Protein AF-A0A7S3GUZ3-F1 (afdb_monomer)

Solvent-accessible surface area (backbone atoms only — not comparable to full-atom values): 15962 Å² total; per-residue (Å²): 113,68,65,61,57,49,51,53,48,50,51,71,64,50,37,32,54,42,38,32,34,42,31,27,76,39,68,33,49,82,48,38,19,24,41,35,33,32,78,87,33,57,42,70,68,50,48,50,56,42,51,74,66,70,75,70,67,77,56,77,80,53,39,26,68,70,68,74,39,72,61,44,69,52,60,39,52,58,71,42,71,51,77,42,56,63,59,36,47,65,47,78,40,73,61,76,46,100,58,87,75,60,65,50,77,49,74,52,71,56,78,58,47,78,81,89,74,84,91,77,80,73,62,79,83,58,59,85,71,73,54,80,94,55,61,80,68,56,76,92,70,58,69,80,57,94,79,66,60,85,76,73,77,79,76,67,77,74,77,79,76,80,65,94,64,83,82,84,88,82,91,88,82,89,87,87,88,75,91,74,65,89,88,53,80,49,78,85,73,61,77,95,74,49,77,29,73,45,58,20,71,85,76,66,42,69,42,76,39,48,58,79,48,39,58,64,39,55,71,36,101,79,44,30,67,82,84,77,61,62,59,47,73,84,55,84,69,98,64,55,67,71,69,49,70,74,74,113

Structure (mmCIF, N/CA/C/O backbone):
data_AF-A0A7S3GUZ3-F1
#
_entry.id   AF-A0A7S3GUZ3-F1
#
loop_
_atom_site.group_PDB
_atom_site.id
_atom_site.type_symbol
_atom_site.label_atom_id
_atom_site.label_alt_id
_atom_site.label_comp_id
_atom_site.label_asym_id
_atom_site.label_entity_id
_atom_site.label_seq_id
_atom_site.pdbx_PDB_ins_code
_atom_site.Cartn_x
_atom_site.Cartn_y
_atom_site.Cartn_z
_atom_site.occupancy
_atom_site.B_iso_or_equiv
_atom_site.auth_seq_id
_atom_site.auth_comp_id
_atom_site.auth_asym_id
_atom_site.auth_atom_id
_atom_site.pdbx_PDB_model_num
ATOM 1 N N . PRO A 1 1 ? 9.459 1.080 -27.578 1.00 57.22 1 PRO A N 1
ATOM 2 C CA . PRO A 1 1 ? 8.243 0.505 -26.943 1.00 57.22 1 PRO A CA 1
ATOM 3 C C . PRO A 1 1 ? 8.487 -0.866 -26.304 1.00 57.22 1 PRO A C 1
ATOM 5 O O . PRO A 1 1 ? 8.285 -1.000 -25.104 1.00 57.22 1 PRO A O 1
ATOM 8 N N . GLU A 1 2 ? 8.953 -1.852 -27.079 1.00 57.31 2 GLU A N 1
ATOM 9 C CA . GLU A 1 2 ? 9.186 -3.229 -26.603 1.00 57.31 2 GLU A CA 1
ATOM 10 C C . GLU A 1 2 ? 10.191 -3.302 -25.444 1.00 57.31 2 GLU A C 1
ATOM 12 O O . GLU A 1 2 ? 9.950 -3.998 -24.462 1.00 57.31 2 GLU A O 1
ATOM 17 N N . ASP A 1 3 ? 11.256 -2.501 -25.519 1.00 73.62 3 ASP A N 1
ATOM 18 C CA . ASP A 1 3 ? 12.301 -2.380 -24.496 1.00 73.62 3 ASP A CA 1
ATOM 19 C C . ASP A 1 3 ? 11.743 -2.063 -23.092 1.00 73.62 3 ASP A C 1
ATOM 21 O O . ASP A 1 3 ? 11.976 -2.802 -22.139 1.00 73.62 3 ASP A O 1
ATOM 25 N N . ILE A 1 4 ? 10.859 -1.062 -22.981 1.00 71.31 4 ILE A N 1
ATOM 26 C CA . ILE A 1 4 ? 10.157 -0.722 -21.728 1.00 71.31 4 ILE A CA 1
ATOM 27 C C . ILE A 1 4 ? 9.342 -1.917 -21.201 1.00 71.31 4 ILE A C 1
ATOM 29 O O . ILE A 1 4 ? 9.307 -2.160 -19.997 1.00 71.31 4 ILE A O 1
ATOM 33 N N . GLY A 1 5 ? 8.719 -2.702 -22.087 1.00 68.12 5 GLY A N 1
ATOM 34 C CA . GLY A 1 5 ? 7.993 -3.919 -21.708 1.00 68.12 5 GLY A CA 1
ATOM 35 C C . GLY A 1 5 ? 8.904 -5.028 -21.166 1.00 68.12 5 GLY A C 1
ATOM 36 O O . GLY A 1 5 ? 8.502 -5.760 -20.260 1.00 68.12 5 GLY A O 1
ATOM 37 N N . ASN A 1 6 ? 10.134 -5.127 -21.674 1.00 73.12 6 ASN A N 1
ATOM 38 C CA . ASN A 1 6 ? 11.148 -6.060 -21.183 1.00 73.12 6 ASN A CA 1
ATOM 39 C C . ASN A 1 6 ? 11.741 -5.598 -19.844 1.00 73.12 6 ASN A C 1
ATOM 41 O O . ASN A 1 6 ? 11.833 -6.407 -18.923 1.00 73.12 6 ASN A O 1
ATOM 45 N N . ILE A 1 7 ? 12.046 -4.305 -19.695 1.00 75.06 7 ILE A N 1
ATOM 46 C CA . ILE A 1 7 ? 12.518 -3.702 -18.438 1.00 75.06 7 ILE A CA 1
ATOM 47 C C . ILE A 1 7 ? 11.473 -3.891 -17.330 1.00 75.06 7 ILE A C 1
ATOM 49 O O . ILE A 1 7 ? 11.795 -4.424 -16.269 1.00 75.06 7 ILE A O 1
ATOM 53 N N . ILE A 1 8 ? 10.202 -3.551 -17.587 1.00 70.94 8 ILE A N 1
ATOM 54 C CA . ILE A 1 8 ? 9.101 -3.760 -16.628 1.00 70.94 8 ILE A CA 1
ATOM 55 C C . ILE A 1 8 ? 8.951 -5.248 -16.274 1.00 70.94 8 ILE A C 1
ATOM 57 O O . ILE A 1 8 ? 8.683 -5.569 -15.118 1.00 70.94 8 ILE A O 1
ATOM 61 N N . ARG A 1 9 ? 9.151 -6.171 -17.227 1.00 70.31 9 ARG A N 1
ATOM 62 C CA . ARG A 1 9 ? 9.097 -7.616 -16.955 1.00 70.31 9 ARG A CA 1
ATOM 63 C C . ARG A 1 9 ? 10.248 -8.085 -16.068 1.00 70.31 9 ARG A C 1
ATOM 65 O O . ARG A 1 9 ? 9.979 -8.831 -15.131 1.00 70.31 9 ARG A O 1
ATOM 72 N N . ALA A 1 10 ? 11.483 -7.665 -16.344 1.00 74.38 10 ALA A N 1
ATOM 73 C CA . ALA A 1 10 ? 12.650 -8.014 -15.532 1.00 74.38 10 ALA A CA 1
ATOM 74 C C . ALA A 1 10 ? 12.472 -7.491 -14.100 1.00 74.38 10 ALA A C 1
ATOM 76 O O . ALA A 1 10 ? 12.400 -8.275 -13.158 1.00 74.38 10 ALA A O 1
ATOM 77 N N . VAL A 1 11 ? 12.209 -6.186 -13.952 1.00 72.94 11 VAL A N 1
ATOM 78 C CA . VAL A 1 11 ? 11.924 -5.557 -12.652 1.00 72.94 11 VAL A CA 1
ATOM 79 C C . VAL A 1 11 ? 10.791 -6.283 -11.917 1.00 72.94 11 VAL A C 1
ATOM 81 O O . VAL A 1 11 ? 10.963 -6.640 -10.757 1.00 72.94 11 VAL A O 1
ATOM 84 N N . ALA A 1 12 ? 9.661 -6.585 -12.563 1.00 70.62 12 ALA A N 1
ATOM 85 C CA . ALA A 1 12 ? 8.539 -7.278 -11.916 1.00 70.62 12 ALA A CA 1
ATOM 86 C C . ALA A 1 12 ? 8.773 -8.777 -11.612 1.00 70.62 12 ALA A C 1
ATOM 88 O O . ALA A 1 12 ? 7.921 -9.389 -10.958 1.00 70.62 12 ALA A O 1
ATOM 89 N N . THR A 1 13 ? 9.886 -9.355 -12.079 1.00 74.62 13 THR A N 1
ATOM 90 C CA . THR A 1 13 ? 10.316 -10.739 -11.803 1.00 74.62 13 THR A CA 1
ATOM 91 C C . THR A 1 13 ? 11.379 -10.782 -10.703 1.00 74.62 13 THR A C 1
ATOM 93 O O . THR A 1 13 ? 11.284 -11.622 -9.812 1.00 74.62 13 THR A O 1
ATOM 96 N N . ASP A 1 14 ? 12.338 -9.851 -10.730 1.00 78.38 14 ASP A N 1
ATOM 97 C CA . ASP A 1 14 ? 13.490 -9.818 -9.817 1.00 78.38 14 ASP A CA 1
ATOM 98 C C . ASP A 1 14 ? 13.266 -8.935 -8.570 1.00 78.38 14 ASP A C 1
ATOM 100 O O . ASP A 1 14 ? 13.985 -9.060 -7.574 1.00 78.38 14 ASP A O 1
ATOM 104 N N . THR A 1 15 ? 12.252 -8.058 -8.577 1.00 82.19 15 THR A N 1
ATOM 105 C CA . THR A 1 15 ? 11.798 -7.336 -7.371 1.00 82.19 15 THR A CA 1
ATOM 106 C C . THR A 1 15 ? 11.209 -8.314 -6.361 1.00 82.19 15 THR A C 1
ATOM 108 O O . THR A 1 15 ? 10.409 -9.185 -6.704 1.00 82.19 15 THR A O 1
ATOM 111 N N . ALA A 1 16 ? 11.568 -8.130 -5.093 1.00 84.88 16 ALA A N 1
ATOM 112 C CA . ALA A 1 16 ? 11.081 -8.935 -3.988 1.00 84.88 16 ALA A CA 1
ATOM 113 C C . ALA A 1 16 ? 9.549 -8.951 -3.938 1.00 84.88 16 ALA A C 1
ATOM 115 O O . ALA A 1 16 ? 8.899 -7.903 -3.923 1.00 84.88 16 ALA A O 1
ATOM 116 N N . LEU A 1 17 ? 8.968 -10.151 -3.861 1.00 89.75 17 LEU A N 1
ATOM 117 C CA . LEU A 1 17 ? 7.529 -10.306 -3.670 1.00 89.75 17 LEU A CA 1
ATOM 118 C C . LEU A 1 17 ? 7.128 -9.721 -2.314 1.00 89.75 17 LEU A C 1
ATOM 120 O O . LEU A 1 17 ? 7.680 -10.111 -1.283 1.00 89.75 17 LEU A O 1
ATOM 124 N N . ILE A 1 18 ? 6.154 -8.812 -2.314 1.00 92.25 18 ILE A N 1
ATOM 125 C CA . ILE A 1 18 ? 5.566 -8.255 -1.095 1.00 92.25 18 ILE A CA 1
ATOM 126 C C . ILE A 1 18 ? 4.115 -8.719 -1.003 1.00 92.25 18 ILE A C 1
ATOM 128 O O . ILE A 1 18 ? 3.366 -8.651 -1.978 1.00 92.25 18 ILE A O 1
ATOM 132 N N . PHE A 1 19 ? 3.731 -9.188 0.180 1.00 95.00 19 PHE A N 1
ATOM 133 C CA . PHE A 1 19 ? 2.346 -9.456 0.539 1.00 95.00 19 PHE A CA 1
ATOM 134 C C . PHE A 1 19 ? 1.917 -8.482 1.633 1.00 95.00 19 PHE A C 1
ATOM 136 O O . PHE A 1 19 ? 2.599 -8.345 2.651 1.00 95.00 19 PHE A O 1
ATOM 143 N N . THR A 1 20 ? 0.787 -7.816 1.425 1.00 95.31 20 THR A N 1
ATOM 144 C CA . THR A 1 20 ? 0.181 -6.874 2.365 1.00 95.31 20 THR A CA 1
ATOM 145 C C . THR A 1 20 ? -1.007 -7.522 3.061 1.00 95.31 20 THR A C 1
ATOM 147 O O . THR A 1 20 ? -1.929 -8.016 2.414 1.00 95.31 20 THR A O 1
ATOM 150 N N . SER A 1 21 ? -0.988 -7.473 4.388 1.00 96.06 21 SER A N 1
ATOM 151 C CA . SER A 1 21 ? -2.127 -7.714 5.266 1.00 96.06 21 SER A CA 1
ATOM 152 C C . SER A 1 21 ? -2.751 -6.373 5.647 1.00 96.06 21 SER A C 1
ATOM 154 O O . SER A 1 21 ? -2.085 -5.533 6.259 1.00 96.06 21 SER A O 1
ATOM 156 N N . LEU A 1 22 ? -4.033 -6.182 5.341 1.00 96.50 22 LEU A N 1
ATOM 157 C CA . LEU A 1 22 ? -4.858 -5.136 5.945 1.00 96.50 22 LEU A CA 1
ATOM 158 C C . LEU A 1 22 ? -5.719 -5.760 7.042 1.00 96.50 22 LEU A C 1
ATOM 160 O O . LEU A 1 22 ? -6.490 -6.675 6.760 1.00 96.50 22 LEU A O 1
ATOM 164 N N . VAL A 1 23 ? -5.595 -5.255 8.269 1.00 97.12 23 VAL A N 1
ATOM 165 C CA . VAL A 1 23 ? -6.427 -5.647 9.415 1.00 97.12 23 VAL A CA 1
ATOM 166 C C . VAL A 1 23 ? -7.389 -4.514 9.759 1.00 97.12 23 VAL A C 1
ATOM 168 O O . VAL A 1 23 ? -6.967 -3.376 9.989 1.00 97.12 23 VAL A O 1
ATOM 171 N N . ALA A 1 24 ? -8.682 -4.819 9.810 1.00 97.50 24 ALA A N 1
ATOM 172 C CA . ALA A 1 24 ? -9.724 -3.868 10.175 1.00 97.50 24 ALA A CA 1
ATOM 173 C C . ALA A 1 24 ? -9.729 -3.627 11.697 1.00 97.50 24 ALA A C 1
ATOM 175 O O . ALA A 1 24 ? -9.987 -4.538 12.482 1.00 97.50 24 ALA A O 1
ATOM 176 N N . LEU A 1 25 ? -9.441 -2.399 12.147 1.00 97.31 25 LEU A N 1
ATOM 177 C CA . LEU A 1 25 ? -9.400 -2.056 13.586 1.00 97.31 25 LEU A CA 1
ATOM 178 C C . LEU A 1 25 ? -10.787 -1.719 14.171 1.00 97.31 25 LEU A C 1
ATOM 180 O O . LEU A 1 25 ? -10.957 -1.534 15.379 1.00 97.31 25 LEU A O 1
ATOM 184 N N . GLN A 1 26 ? -11.772 -1.657 13.287 1.00 97.50 26 GLN A N 1
ATOM 185 C CA . GLN A 1 26 ? -13.166 -1.269 13.446 1.00 97.50 26 GLN A CA 1
ATOM 186 C C . GLN A 1 26 ? -13.932 -1.861 12.257 1.00 97.50 26 GLN A C 1
ATOM 188 O O . GLN A 1 26 ? -13.301 -2.239 11.269 1.00 97.50 26 GLN A O 1
ATOM 193 N N . ASP A 1 27 ? -15.257 -1.888 12.315 1.00 98.00 27 ASP A N 1
ATOM 194 C CA . ASP A 1 27 ? -16.062 -2.241 11.147 1.00 98.00 27 ASP A CA 1
ATOM 195 C C . ASP A 1 27 ? -15.908 -1.167 10.048 1.00 98.00 27 ASP A C 1
ATOM 197 O O . ASP A 1 27 ? -15.777 0.032 10.334 1.00 98.00 27 ASP A O 1
ATOM 201 N N . VAL A 1 28 ? -15.857 -1.611 8.791 1.00 97.88 28 VAL A N 1
ATOM 202 C CA . VAL A 1 28 ? -15.627 -0.789 7.595 1.00 97.88 28 VAL A CA 1
ATOM 203 C C . VAL A 1 28 ? -16.842 -0.912 6.680 1.00 97.88 28 VAL A C 1
ATOM 205 O O . VAL A 1 28 ? -16.925 -1.816 5.849 1.00 97.88 28 VAL A O 1
ATOM 208 N N . GLU A 1 29 ? -17.781 0.013 6.856 1.00 97.44 29 GLU A N 1
ATOM 209 C CA . GLU A 1 29 ? -19.024 0.095 6.081 1.00 97.44 29 GLU A CA 1
ATOM 210 C C . GLU A 1 29 ? -18.795 0.694 4.672 1.00 97.44 29 GLU A C 1
ATOM 212 O O . GLU A 1 29 ? -17.765 1.339 4.438 1.00 97.44 29 GLU A O 1
ATOM 217 N N . PRO A 1 30 ? -19.732 0.522 3.713 1.00 97.56 30 PRO A N 1
ATOM 218 C CA . PRO A 1 30 ? -19.580 1.013 2.337 1.00 97.56 30 PRO A CA 1
ATOM 219 C C . PRO A 1 30 ? -19.355 2.529 2.203 1.00 97.56 30 PRO A C 1
ATOM 221 O O . PRO A 1 30 ? -18.684 2.969 1.272 1.00 97.56 30 PRO A O 1
ATOM 224 N N . ASP A 1 31 ? -19.898 3.330 3.122 1.00 97.88 31 ASP A N 1
ATOM 225 C CA . ASP A 1 31 ? -19.773 4.793 3.154 1.00 97.88 31 ASP A CA 1
ATOM 226 C C . ASP A 1 31 ? -18.465 5.276 3.802 1.00 97.88 31 ASP A C 1
ATOM 228 O O . ASP A 1 31 ? -18.080 6.434 3.641 1.00 97.88 31 ASP A O 1
ATOM 232 N N . MET A 1 32 ? -17.737 4.396 4.496 1.00 98.00 32 MET A N 1
ATOM 233 C CA . MET A 1 32 ? -16.484 4.727 5.181 1.00 98.00 32 MET A CA 1
ATOM 234 C C . MET A 1 32 ? -15.271 4.815 4.244 1.00 98.00 32 MET A C 1
ATOM 236 O O . MET A 1 32 ? -14.142 4.997 4.704 1.00 98.00 32 MET A O 1
ATOM 240 N N . GLY A 1 33 ? -15.476 4.666 2.934 1.00 97.19 33 GLY A N 1
ATOM 241 C CA . GLY A 1 33 ? -14.410 4.556 1.943 1.00 97.19 33 GLY A CA 1
ATOM 242 C C . GLY A 1 33 ? -13.660 3.225 2.052 1.00 97.19 33 GLY A C 1
ATOM 243 O O . GLY A 1 33 ? -12.456 3.229 2.328 1.00 97.19 33 GLY A O 1
ATOM 244 N N . PRO A 1 34 ? -14.321 2.063 1.874 1.00 97.56 34 PRO A N 1
ATOM 245 C CA . PRO A 1 34 ? -13.650 0.763 1.843 1.00 97.56 34 PRO A CA 1
ATOM 246 C C . PRO A 1 34 ? -12.552 0.735 0.769 1.00 97.56 34 PRO A C 1
ATOM 248 O O . PRO A 1 34 ? -12.554 1.515 -0.182 1.00 97.56 34 PRO A O 1
ATOM 251 N N . THR A 1 35 ? -11.564 -0.147 0.914 1.00 97.19 35 THR A N 1
ATOM 252 C CA . THR A 1 35 ? -10.510 -0.275 -0.106 1.00 97.19 35 THR A CA 1
ATOM 253 C C . THR A 1 35 ? -11.098 -0.943 -1.351 1.00 97.19 35 THR A C 1
ATOM 255 O O . THR A 1 35 ? -11.580 -2.071 -1.268 1.00 97.19 35 THR A O 1
ATOM 258 N N . HIS A 1 36 ? -11.067 -0.265 -2.500 1.00 97.00 36 HIS A N 1
ATOM 259 C CA . HIS A 1 36 ? -11.400 -0.873 -3.787 1.00 97.00 36 HIS A CA 1
ATOM 260 C C . HIS A 1 36 ? -10.226 -1.741 -4.237 1.00 97.00 36 HIS A C 1
ATOM 262 O O . HIS A 1 36 ? -9.067 -1.344 -4.110 1.00 97.00 36 HIS A O 1
ATOM 268 N N . VAL A 1 37 ? -10.522 -2.926 -4.760 1.00 96.81 37 VAL A N 1
ATOM 269 C CA . VAL A 1 37 ? -9.540 -3.925 -5.188 1.00 96.81 37 VAL A CA 1
ATOM 270 C C . VAL A 1 37 ? -9.990 -4.579 -6.486 1.00 96.81 37 VAL A C 1
ATOM 272 O O . VAL A 1 37 ? -11.143 -4.987 -6.605 1.00 96.81 37 VAL A O 1
ATOM 275 N N . TRP A 1 38 ? -9.071 -4.730 -7.438 1.00 96.81 38 TRP A N 1
ATOM 276 C CA . TRP A 1 38 ? -9.304 -5.419 -8.707 1.00 96.81 38 TRP A CA 1
ATOM 277 C C . TRP A 1 38 ? -8.663 -6.818 -8.661 1.00 96.81 38 TRP A C 1
ATOM 279 O O . TRP A 1 38 ? -7.436 -6.925 -8.746 1.00 96.81 38 TRP A O 1
ATOM 289 N N . PRO A 1 39 ? -9.435 -7.913 -8.502 1.00 96.44 39 PRO A N 1
ATOM 290 C CA . PRO A 1 39 ? -8.875 -9.261 -8.391 1.00 96.44 39 PRO A CA 1
ATOM 291 C C . PRO A 1 39 ? -7.984 -9.657 -9.581 1.00 96.44 39 PRO A C 1
ATOM 293 O O . PRO A 1 39 ? -8.200 -9.218 -10.704 1.00 96.44 39 PRO A O 1
ATOM 296 N N . ALA A 1 40 ? -6.983 -10.509 -9.333 1.00 95.56 40 ALA A N 1
ATOM 297 C CA . ALA A 1 40 ? -6.020 -11.013 -10.329 1.00 95.56 40 ALA A CA 1
ATOM 298 C C . ALA A 1 40 ? -5.144 -9.963 -11.064 1.00 95.56 40 ALA A C 1
ATOM 300 O O . ALA A 1 40 ? -4.335 -10.333 -11.914 1.00 95.56 40 ALA A O 1
ATOM 301 N N . THR A 1 41 ? -5.201 -8.677 -10.699 1.00 94.81 41 THR A N 1
ATOM 302 C CA . THR A 1 41 ? -4.417 -7.607 -11.356 1.00 94.81 41 THR A CA 1
ATOM 303 C C . THR A 1 41 ? -2.947 -7.489 -10.922 1.00 94.81 41 THR A C 1
ATOM 305 O O . THR A 1 41 ? -2.243 -6.598 -11.384 1.00 94.81 41 THR A O 1
ATOM 308 N N . HIS A 1 42 ? -2.429 -8.408 -10.098 1.00 92.69 42 HIS A N 1
ATOM 309 C CA . HIS A 1 42 ? -1.017 -8.428 -9.668 1.00 92.69 42 HIS A CA 1
ATOM 310 C C . HIS A 1 42 ? -0.014 -8.788 -10.785 1.00 92.69 42 HIS A C 1
ATOM 312 O O . HIS A 1 42 ? 1.185 -8.912 -10.535 1.00 92.69 42 HIS A O 1
ATOM 318 N N . THR A 1 43 ? -0.488 -9.008 -12.014 1.00 90.12 43 THR A N 1
ATOM 319 C CA . THR A 1 43 ? 0.336 -9.450 -13.142 1.00 90.12 43 THR A CA 1
ATOM 320 C C . THR A 1 43 ? 0.959 -8.280 -13.906 1.00 90.12 43 THR A C 1
ATOM 322 O O . THR A 1 43 ? 0.380 -7.199 -14.027 1.00 90.12 43 THR A O 1
ATOM 325 N N . VAL A 1 44 ? 2.129 -8.531 -14.505 1.00 84.75 44 VAL A N 1
ATOM 326 C CA . VAL A 1 44 ? 2.912 -7.553 -15.289 1.00 84.75 44 VAL A CA 1
ATOM 327 C C . VAL A 1 44 ? 2.072 -6.839 -16.363 1.00 84.75 44 VAL A C 1
ATOM 329 O O . VAL A 1 44 ? 2.251 -5.646 -16.594 1.00 84.75 44 VAL A O 1
ATOM 332 N N . GLY A 1 45 ? 1.118 -7.541 -16.987 1.00 86.75 45 GLY A N 1
ATOM 333 C CA . GLY A 1 45 ? 0.237 -6.973 -18.014 1.00 86.75 45 GLY A CA 1
ATOM 334 C C . GLY A 1 45 ? -0.680 -5.860 -17.495 1.00 86.75 45 GLY A C 1
ATOM 335 O O . GLY A 1 45 ? -0.776 -4.811 -18.124 1.00 86.75 45 GLY A O 1
ATOM 336 N N . HIS A 1 46 ? -1.298 -6.036 -16.322 1.00 88.25 46 HIS A N 1
ATOM 337 C CA . HIS A 1 46 ? -2.153 -5.004 -15.723 1.00 88.25 46 HIS A CA 1
ATOM 338 C C . HIS A 1 46 ? -1.344 -3.780 -15.273 1.00 88.25 46 HIS A C 1
ATOM 340 O O . HIS A 1 46 ? -1.807 -2.648 -15.413 1.00 88.25 46 HIS A O 1
ATOM 346 N N . HIS A 1 47 ? -0.107 -3.992 -14.810 1.00 84.94 47 HIS A N 1
ATOM 347 C CA . HIS A 1 47 ? 0.835 -2.904 -14.533 1.00 84.94 47 HIS A CA 1
ATOM 348 C C . HIS A 1 47 ? 1.187 -2.124 -15.796 1.00 84.94 47 HIS A C 1
ATOM 350 O O . HIS A 1 47 ? 1.048 -0.903 -15.806 1.00 84.94 47 HIS A O 1
ATOM 356 N N . ALA A 1 48 ? 1.550 -2.802 -16.887 1.00 82.75 48 ALA A N 1
ATOM 357 C CA . ALA A 1 48 ? 1.821 -2.147 -18.166 1.00 82.75 48 ALA A CA 1
ATOM 358 C C . ALA A 1 48 ? 0.626 -1.302 -18.660 1.00 82.75 48 ALA A C 1
ATOM 360 O O . ALA A 1 48 ? 0.831 -0.189 -19.147 1.00 82.75 48 ALA A O 1
ATOM 361 N N . THR A 1 49 ? -0.614 -1.767 -18.460 1.00 81.31 49 THR A N 1
ATOM 362 C CA . THR A 1 49 ? -1.836 -1.001 -18.772 1.00 81.31 49 THR A CA 1
ATOM 363 C C . THR A 1 49 ? -1.972 0.287 -17.952 1.00 81.31 49 THR A C 1
ATOM 365 O O . THR A 1 49 ? -2.415 1.300 -18.494 1.00 81.31 49 THR A O 1
ATOM 368 N N . LEU A 1 50 ? -1.596 0.279 -16.668 1.00 79.69 50 LEU A N 1
ATOM 369 C CA . LEU A 1 50 ? -1.646 1.469 -15.811 1.00 79.69 50 LEU A CA 1
ATOM 370 C C . LEU A 1 50 ? -0.534 2.475 -16.161 1.00 79.69 50 LEU A C 1
ATOM 372 O O . LEU A 1 5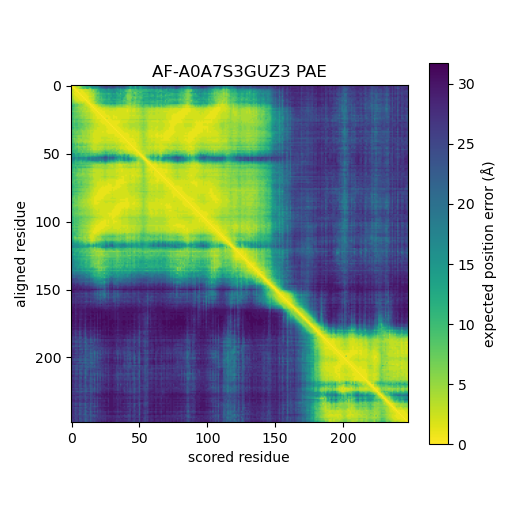0 ? -0.794 3.671 -16.294 1.00 79.69 50 LEU A O 1
ATOM 376 N N . TRP A 1 51 ? 0.701 2.002 -16.347 1.00 71.94 51 TRP A N 1
ATOM 377 C CA . TRP A 1 51 ? 1.843 2.865 -16.671 1.00 71.94 51 TRP A CA 1
ATOM 378 C C . TRP A 1 51 ? 1.744 3.461 -18.083 1.00 71.94 51 TRP A C 1
ATOM 380 O O . TRP A 1 51 ? 2.012 4.650 -18.267 1.00 71.94 51 TRP A O 1
ATOM 390 N N . GLY A 1 52 ? 1.274 2.681 -19.063 1.00 68.38 52 GLY A N 1
ATOM 391 C CA . GLY A 1 52 ? 1.117 3.105 -20.458 1.00 68.38 52 GLY A CA 1
ATOM 392 C C . GLY A 1 52 ? 0.045 4.174 -20.708 1.00 68.38 52 GLY A C 1
ATOM 393 O O . GLY A 1 52 ? -0.006 4.719 -21.807 1.00 68.38 52 GLY A O 1
ATOM 394 N N . LYS A 1 53 ? -0.796 4.502 -19.715 1.00 63.72 53 LYS A N 1
ATOM 395 C CA . LYS A 1 53 ? -1.860 5.520 -19.816 1.00 63.72 53 LYS A CA 1
ATOM 396 C C . LYS A 1 53 ? -1.500 6.893 -19.227 1.00 63.72 53 LYS A C 1
ATOM 398 O O . LYS A 1 53 ? -2.373 7.748 -19.125 1.00 63.72 53 LYS A O 1
ATOM 403 N N . GLY A 1 54 ? -0.227 7.133 -18.899 1.00 52.47 54 GLY A N 1
ATOM 404 C CA . GLY A 1 54 ? 0.273 8.471 -18.549 1.00 52.47 54 GLY A CA 1
ATOM 405 C C . GLY A 1 54 ? 0.460 8.720 -17.051 1.00 52.47 54 GLY A C 1
ATOM 406 O O . GLY A 1 54 ? -0.118 9.649 -16.496 1.00 52.47 54 GLY A O 1
ATOM 407 N N . GLY A 1 55 ? 1.313 7.924 -16.397 1.00 56.94 55 GLY A N 1
ATOM 408 C CA . GLY A 1 55 ? 1.842 8.275 -15.070 1.00 56.94 55 GLY A CA 1
ATOM 409 C C . GLY A 1 55 ? 1.052 7.752 -13.866 1.00 56.94 55 GLY A C 1
ATOM 410 O O . GLY A 1 55 ? 0.987 8.423 -12.838 1.00 56.94 55 GLY A O 1
ATOM 411 N N . GLY A 1 56 ? 0.468 6.554 -13.967 1.00 64.69 56 GLY A N 1
ATOM 412 C CA . GLY A 1 56 ? 0.042 5.791 -12.787 1.00 64.69 56 GLY A CA 1
ATOM 413 C C . GLY A 1 56 ? -1.269 6.230 -12.127 1.00 64.69 56 GLY A C 1
ATOM 414 O O . GLY A 1 56 ? -1.538 5.823 -10.999 1.00 64.69 56 GLY A O 1
ATOM 415 N N . LYS A 1 57 ? -2.089 7.051 -12.796 1.00 72.19 57 LYS A N 1
ATOM 416 C CA . LYS A 1 57 ? -3.386 7.524 -12.284 1.00 72.19 57 LYS A CA 1
ATOM 417 C C . LYS A 1 57 ? -4.516 7.153 -13.238 1.00 72.19 57 LYS A C 1
ATOM 419 O O . LYS A 1 57 ? -4.408 7.358 -14.442 1.00 72.19 57 LYS A O 1
ATOM 424 N N . ILE A 1 58 ? -5.604 6.632 -12.680 1.00 85.19 58 ILE A N 1
ATOM 425 C CA . ILE A 1 58 ? -6.828 6.257 -13.391 1.00 85.19 58 ILE A CA 1
ATOM 426 C C . ILE A 1 58 ? -8.027 6.428 -12.443 1.00 85.19 58 ILE A C 1
ATOM 428 O O . ILE A 1 58 ? -7.860 6.346 -11.226 1.00 85.19 58 ILE A O 1
ATOM 432 N N . SER A 1 59 ? -9.212 6.709 -12.986 1.00 88.00 59 SER A N 1
ATOM 433 C CA . SER A 1 59 ? -10.476 6.721 -12.235 1.00 88.00 59 SER A CA 1
ATOM 434 C C . SER A 1 59 ? -10.893 5.291 -11.853 1.00 88.00 59 SER A C 1
ATOM 436 O O . SER A 1 59 ? -10.426 4.326 -12.462 1.00 88.00 59 SER A O 1
ATOM 438 N N . VAL A 1 60 ? -11.790 5.124 -10.877 1.00 87.12 60 VAL A N 1
ATOM 439 C CA . VAL A 1 60 ? -12.321 3.790 -10.519 1.00 87.12 60 VAL A CA 1
ATOM 440 C C . VAL A 1 60 ? -13.169 3.244 -11.680 1.00 87.12 60 VAL A C 1
ATOM 442 O O . VAL A 1 60 ? -13.086 2.072 -12.046 1.00 87.12 60 VAL A O 1
ATOM 445 N N . GLU A 1 61 ? -13.913 4.137 -12.326 1.00 85.12 61 GLU A N 1
ATOM 446 C CA . GLU A 1 61 ? -14.853 3.892 -13.415 1.00 85.12 61 GLU A CA 1
ATOM 447 C C . GLU A 1 61 ? -14.164 3.485 -14.727 1.00 85.12 61 GLU A C 1
ATOM 449 O O . GLU A 1 61 ? -14.735 2.736 -15.523 1.00 85.12 61 GLU A O 1
ATOM 454 N N . ASP A 1 62 ? -12.943 3.967 -14.980 1.00 90.19 62 ASP A N 1
ATOM 455 C CA . ASP A 1 62 ? -12.142 3.572 -16.144 1.00 90.19 62 ASP A CA 1
ATOM 456 C C . ASP A 1 62 ? -11.132 2.470 -15.818 1.00 90.19 62 ASP A C 1
ATOM 458 O O . ASP A 1 62 ? -10.691 1.779 -16.741 1.00 90.19 62 ASP A O 1
ATOM 462 N N . ALA A 1 63 ? -10.801 2.245 -14.543 1.00 91.00 63 ALA A N 1
ATOM 463 C CA . ALA A 1 63 ? -10.015 1.097 -14.099 1.00 91.00 63 ALA A CA 1
ATOM 464 C C . ALA A 1 63 ? -10.740 -0.224 -14.389 1.00 91.00 63 ALA A C 1
ATOM 466 O O . ALA A 1 63 ? -10.146 -1.093 -15.028 1.00 91.00 63 ALA A O 1
ATOM 467 N N . ASP A 1 64 ? -12.030 -0.343 -14.050 1.00 93.56 64 ASP A N 1
ATOM 468 C CA . ASP A 1 64 ? -12.839 -1.540 -14.350 1.00 93.56 64 ASP A CA 1
ATOM 469 C C . ASP A 1 64 ? -12.786 -1.910 -15.846 1.00 93.56 64 ASP A C 1
ATOM 471 O O . ASP A 1 64 ? -12.530 -3.058 -16.219 1.00 93.56 64 ASP A O 1
ATOM 475 N N . LYS A 1 65 ? -12.944 -0.907 -16.721 1.00 92.12 65 LYS A N 1
ATOM 476 C CA . LYS A 1 65 ? -12.871 -1.061 -18.186 1.00 92.12 65 LYS A CA 1
ATOM 477 C C . LYS A 1 65 ? -11.455 -1.377 -18.673 1.00 92.12 65 LYS A C 1
ATOM 479 O O . LYS A 1 65 ? -11.288 -2.132 -19.625 1.00 92.12 65 LYS A O 1
ATOM 484 N N . SER A 1 66 ? -10.438 -0.770 -18.060 1.00 90.44 66 SER A N 1
ATOM 485 C CA . SER A 1 66 ? -9.037 -0.885 -18.492 1.00 90.44 66 SER A CA 1
ATOM 486 C C . SER A 1 66 ? -8.390 -2.195 -18.068 1.00 90.44 66 SER A C 1
ATOM 488 O O . SER A 1 66 ? -7.545 -2.712 -18.794 1.00 90.44 66 SER A O 1
ATOM 490 N N . PHE A 1 67 ? -8.776 -2.732 -16.913 1.00 91.00 67 PHE A N 1
ATOM 491 C CA . PHE A 1 67 ? -8.320 -4.030 -16.427 1.00 91.00 67 PHE A CA 1
ATOM 492 C C . PHE A 1 67 ? -9.225 -5.182 -16.894 1.00 91.00 67 PHE A C 1
ATOM 494 O O . PHE A 1 67 ? -8.825 -6.335 -16.800 1.00 91.00 67 PHE A O 1
ATOM 501 N N . GLY A 1 68 ? -10.426 -4.897 -17.417 1.00 92.62 68 GLY A N 1
ATOM 502 C CA . GLY A 1 68 ? -11.383 -5.923 -17.855 1.00 92.62 68 GLY A CA 1
ATOM 503 C C . GLY A 1 68 ? -11.984 -6.730 -16.697 1.00 92.62 68 GLY A C 1
ATOM 504 O O . GLY A 1 68 ? -12.506 -7.824 -16.903 1.00 92.62 68 GLY A O 1
ATOM 505 N N . VAL A 1 69 ? -11.887 -6.201 -15.477 1.00 93.44 69 VAL A N 1
ATOM 506 C CA . VAL A 1 69 ? -12.277 -6.837 -14.218 1.00 93.44 69 VAL A CA 1
ATOM 507 C C . VAL A 1 69 ? -13.007 -5.788 -13.393 1.00 93.44 69 VAL A C 1
ATOM 509 O O . VAL A 1 69 ? -12.451 -4.724 -13.150 1.00 93.44 69 VAL A O 1
ATOM 512 N N . ALA A 1 70 ? -14.223 -6.084 -12.934 1.00 95.44 70 ALA A N 1
ATOM 513 C CA . ALA A 1 70 ? -14.919 -5.209 -11.996 1.00 95.44 70 ALA A CA 1
ATOM 514 C C . ALA A 1 70 ? -14.252 -5.262 -10.613 1.00 95.44 70 ALA A C 1
ATOM 516 O O . ALA A 1 70 ? -13.962 -6.348 -10.092 1.00 95.44 70 ALA A O 1
ATOM 517 N N . HIS A 1 71 ? -14.027 -4.097 -10.011 1.00 96.62 71 HIS A N 1
ATOM 518 C CA . HIS A 1 71 ? -13.515 -3.999 -8.654 1.00 96.62 71 HIS A CA 1
ATOM 519 C C . HIS A 1 71 ? -14.481 -4.575 -7.610 1.00 96.62 71 HIS A C 1
ATOM 521 O O . HIS A 1 71 ? -15.670 -4.801 -7.844 1.00 96.62 71 HIS A O 1
ATOM 527 N N . ARG A 1 72 ? -13.954 -4.796 -6.408 1.00 96.50 72 ARG A N 1
ATOM 528 C CA . ARG A 1 72 ? -14.715 -5.131 -5.202 1.00 96.50 72 ARG A CA 1
ATOM 529 C C . ARG A 1 72 ? -14.359 -4.152 -4.096 1.00 96.50 72 ARG A C 1
ATOM 531 O O . ARG A 1 72 ? -13.236 -3.656 -4.060 1.00 96.50 72 ARG A O 1
ATOM 538 N N . GLN A 1 73 ? -15.298 -3.893 -3.197 1.00 96.44 73 GLN A N 1
ATOM 539 C CA . GLN A 1 73 ? -15.056 -3.114 -1.985 1.00 96.44 73 GLN A CA 1
ATOM 540 C C . GLN A 1 73 ? -14.652 -4.057 -0.845 1.00 96.44 73 GLN A C 1
ATOM 542 O O . GLN A 1 73 ? -15.325 -5.057 -0.602 1.00 96.44 73 GLN A O 1
ATOM 547 N N . MET A 1 74 ? -13.569 -3.741 -0.134 1.00 95.69 74 MET A N 1
ATOM 548 C CA . MET A 1 74 ? -13.214 -4.381 1.135 1.00 95.69 74 MET A CA 1
ATOM 549 C C . MET A 1 74 ? -14.035 -3.767 2.278 1.00 95.69 74 MET A C 1
ATOM 551 O O . MET A 1 74 ? -13.514 -2.984 3.073 1.00 95.69 74 MET A O 1
ATOM 555 N N . THR A 1 75 ? -15.324 -4.098 2.335 1.00 97.12 75 THR A N 1
ATOM 556 C CA . THR A 1 75 ? -16.130 -3.955 3.556 1.00 97.12 75 THR A CA 1
ATOM 557 C C . THR A 1 75 ? -15.773 -5.098 4.501 1.00 97.12 75 THR A C 1
ATOM 559 O O . THR A 1 75 ? -15.801 -6.255 4.077 1.00 97.12 75 THR A O 1
ATOM 562 N N . LEU A 1 76 ? -15.394 -4.786 5.738 1.00 97.62 76 LEU A N 1
ATOM 563 C CA . LEU A 1 76 ? -14.761 -5.725 6.673 1.00 97.62 76 LEU A CA 1
ATOM 564 C C . LEU A 1 76 ? -15.305 -5.529 8.088 1.00 97.62 76 LEU A C 1
ATOM 566 O O . LEU A 1 76 ? -15.519 -4.391 8.506 1.00 97.62 76 LEU A O 1
ATOM 570 N N . SER A 1 77 ? -15.470 -6.614 8.837 1.00 98.38 77 SER A N 1
ATOM 571 C CA . SER A 1 77 ? -15.763 -6.566 10.269 1.00 98.38 77 SER A CA 1
ATOM 572 C C . SER A 1 77 ? -14.490 -6.325 11.081 1.00 98.38 77 SER A C 1
ATOM 574 O O . SER A 1 77 ? -13.378 -6.663 10.668 1.00 98.38 77 SER A O 1
ATOM 576 N N . LYS A 1 78 ? -14.634 -5.753 12.278 1.00 98.00 78 LYS A N 1
ATOM 577 C CA . LYS A 1 78 ? -13.513 -5.519 13.193 1.00 98.00 78 LYS A CA 1
ATOM 578 C C . LYS A 1 78 ? -12.763 -6.821 13.507 1.00 98.00 78 LYS A C 1
ATOM 580 O O . LYS A 1 78 ? -13.314 -7.738 14.109 1.00 98.00 78 LYS A O 1
ATOM 585 N N . GLY A 1 79 ? -11.470 -6.843 13.195 1.00 96.81 79 GLY A N 1
ATOM 586 C CA . GLY A 1 79 ? -10.581 -7.991 13.372 1.00 96.81 79 GLY A CA 1
ATOM 587 C C . GLY A 1 79 ? -10.342 -8.810 12.101 1.00 96.81 79 GLY A C 1
ATOM 588 O O . GLY A 1 79 ? -9.403 -9.607 12.091 1.00 96.81 79 GLY A O 1
ATOM 589 N N . ASP A 1 80 ? -11.108 -8.590 11.027 1.00 98.06 80 ASP A N 1
ATOM 590 C CA . ASP A 1 80 ? -10.863 -9.239 9.737 1.00 98.06 80 ASP A CA 1
ATOM 591 C C . ASP A 1 80 ? -9.486 -8.859 9.177 1.00 98.06 80 ASP A C 1
ATOM 593 O O . ASP A 1 80 ? -9.052 -7.705 9.260 1.00 98.06 80 ASP A O 1
ATOM 597 N N . LEU A 1 81 ? -8.824 -9.839 8.556 1.00 97.00 81 LEU A N 1
ATOM 598 C CA . LEU A 1 81 ? -7.541 -9.689 7.876 1.00 97.00 81 LEU A CA 1
ATOM 599 C C . LEU A 1 81 ? -7.693 -10.065 6.400 1.00 97.00 81 LEU A C 1
ATOM 601 O O . LEU A 1 81 ? -8.042 -11.199 6.075 1.00 97.00 81 LEU A O 1
ATOM 605 N N . VAL A 1 82 ? -7.351 -9.139 5.503 1.00 96.81 82 VAL A N 1
ATOM 606 C CA . VAL A 1 82 ? -7.227 -9.404 4.062 1.00 96.81 82 VAL A CA 1
ATOM 607 C C . VAL A 1 82 ? -5.754 -9.429 3.674 1.00 96.81 82 VAL A C 1
ATOM 609 O O . VAL A 1 82 ? -5.064 -8.419 3.797 1.00 96.81 82 VAL A O 1
ATOM 612 N N . LEU A 1 83 ? -5.287 -10.579 3.182 1.00 96.62 83 LEU A N 1
ATOM 613 C CA . LEU A 1 83 ? -3.936 -10.784 2.655 1.00 96.62 83 LEU A CA 1
ATOM 614 C C . LEU A 1 83 ? -3.956 -10.728 1.121 1.00 96.62 83 LEU A C 1
ATOM 616 O O . LEU A 1 83 ? -4.736 -11.443 0.490 1.00 96.62 83 LEU A O 1
ATOM 620 N N . TYR A 1 84 ? -3.085 -9.923 0.514 1.00 96.19 84 TYR A N 1
ATOM 621 C CA . TYR A 1 84 ? -2.953 -9.819 -0.942 1.00 96.19 84 TYR A CA 1
ATOM 622 C C . TYR A 1 84 ? -1.507 -9.548 -1.385 1.00 96.19 84 TYR A C 1
ATOM 624 O O . TYR A 1 84 ? -0.711 -8.989 -0.636 1.00 96.19 84 TYR A O 1
ATOM 632 N N . ASP A 1 85 ? -1.156 -9.948 -2.611 1.00 94.88 85 ASP A N 1
ATOM 633 C CA . ASP A 1 85 ? 0.087 -9.522 -3.277 1.00 94.88 85 ASP A CA 1
ATOM 634 C C . ASP A 1 85 ? 0.034 -8.000 -3.467 1.00 94.88 85 ASP A C 1
ATOM 636 O O . ASP A 1 85 ? -0.922 -7.495 -4.055 1.00 94.88 85 ASP A O 1
ATOM 640 N N . SER A 1 86 ? 1.029 -7.255 -2.981 1.00 92.81 86 SER A N 1
ATOM 641 C CA . SER A 1 86 ? 1.005 -5.783 -2.976 1.00 92.81 86 SER A CA 1
ATOM 642 C C . SER A 1 86 ? 0.938 -5.158 -4.377 1.00 92.81 86 SER A C 1
ATOM 644 O O . SER A 1 86 ? 0.664 -3.965 -4.496 1.00 92.81 86 SER A O 1
ATOM 646 N N . ARG A 1 87 ? 1.161 -5.944 -5.441 1.00 91.06 87 ARG A N 1
ATOM 647 C CA . ARG A 1 87 ? 0.995 -5.543 -6.846 1.00 91.06 87 ARG A CA 1
ATOM 648 C C . ARG A 1 87 ? -0.457 -5.618 -7.325 1.00 91.06 87 ARG A C 1
ATOM 650 O O . ARG A 1 87 ? -0.731 -5.155 -8.428 1.00 91.06 87 ARG A O 1
ATOM 657 N N . VAL A 1 88 ? -1.394 -6.194 -6.567 1.00 94.75 88 VAL A N 1
ATOM 658 C CA . VAL A 1 88 ? -2.830 -6.098 -6.884 1.00 94.75 88 VAL A CA 1
ATOM 659 C C . VAL A 1 88 ? -3.216 -4.619 -6.954 1.00 94.75 88 VAL A C 1
ATOM 661 O O . VAL A 1 88 ? -2.937 -3.859 -6.027 1.00 94.75 88 VAL A O 1
ATOM 664 N N . MET A 1 89 ? -3.876 -4.205 -8.035 1.00 93.75 89 MET A N 1
ATOM 665 C CA . MET A 1 89 ? -4.396 -2.847 -8.163 1.00 93.75 89 MET A CA 1
ATOM 666 C C . MET A 1 89 ? -5.457 -2.616 -7.087 1.00 93.75 89 MET A C 1
ATOM 668 O O . MET A 1 89 ? -6.396 -3.407 -6.941 1.00 93.75 89 MET A O 1
ATOM 672 N N . HIS A 1 90 ? -5.281 -1.547 -6.315 1.00 95.00 90 HIS A N 1
ATOM 673 C CA . HIS A 1 90 ? -6.167 -1.165 -5.224 1.00 95.00 90 HIS A CA 1
ATOM 674 C C . HIS A 1 90 ? -6.078 0.340 -4.942 1.00 95.00 90 HIS A C 1
ATOM 676 O O . HIS A 1 90 ? -5.063 0.977 -5.227 1.00 95.00 90 HIS A O 1
ATOM 682 N N . CYS A 1 91 ? -7.130 0.912 -4.359 1.00 94.81 91 CYS A N 1
ATOM 683 C CA . CYS A 1 91 ? -7.142 2.289 -3.865 1.00 94.81 91 CYS A CA 1
ATOM 684 C C . CYS A 1 91 ? -8.083 2.433 -2.659 1.00 94.81 91 CYS A C 1
ATOM 686 O O . CYS A 1 91 ? -8.984 1.620 -2.459 1.00 94.81 91 CYS A O 1
ATOM 688 N N . GLY A 1 92 ? -7.897 3.472 -1.843 1.00 95.06 92 GLY A N 1
ATOM 689 C CA . GLY A 1 92 ? -8.901 3.839 -0.841 1.00 95.06 92 GLY A CA 1
ATOM 690 C C . GLY A 1 92 ? -10.132 4.443 -1.518 1.00 95.06 92 GLY A C 1
ATOM 691 O O . GLY A 1 92 ? -9.979 5.275 -2.410 1.00 95.06 92 GLY A O 1
ATOM 692 N N . GLY A 1 93 ? -11.331 4.024 -1.113 1.00 96.19 93 GLY A N 1
ATOM 693 C CA . GLY A 1 93 ? -12.571 4.684 -1.515 1.00 96.19 93 GLY A CA 1
ATOM 694 C C . GLY A 1 93 ? -12.742 6.044 -0.845 1.00 96.19 93 GLY A C 1
ATOM 695 O O . GLY A 1 93 ? -12.078 6.356 0.147 1.00 96.19 93 GLY A O 1
ATOM 696 N N . ALA A 1 94 ? -13.654 6.858 -1.375 1.00 95.69 94 ALA A N 1
ATOM 697 C CA . ALA A 1 94 ? -14.043 8.104 -0.728 1.00 95.69 94 ALA A CA 1
ATOM 698 C C . ALA A 1 94 ? -14.804 7.801 0.572 1.00 95.69 94 ALA A C 1
ATOM 700 O O . ALA A 1 94 ? -15.808 7.096 0.548 1.00 95.69 94 ALA A O 1
ATOM 701 N N . ASN A 1 95 ? -14.331 8.337 1.698 1.00 97.56 95 ASN A N 1
ATOM 702 C CA . ASN A 1 95 ? -15.080 8.303 2.949 1.00 97.56 95 ASN A CA 1
ATOM 703 C C . ASN A 1 95 ? -16.105 9.443 2.945 1.00 97.56 95 ASN A C 1
ATOM 705 O O . ASN A 1 95 ? -15.727 10.615 2.937 1.00 97.56 95 ASN A O 1
ATOM 709 N N . THR A 1 96 ? -17.384 9.083 2.926 1.00 97.94 96 THR A N 1
ATOM 710 C CA . THR A 1 96 ? -18.536 9.994 2.989 1.00 97.94 96 THR A CA 1
ATOM 711 C C . THR A 1 96 ? -19.286 9.899 4.319 1.00 97.94 96 THR A C 1
ATOM 713 O O . THR A 1 96 ? -20.279 10.597 4.506 1.00 97.94 96 THR A O 1
ATOM 716 N N . SER A 1 97 ? -18.829 9.038 5.232 1.00 97.00 97 SER A N 1
ATOM 717 C CA . SER A 1 97 ? -19.371 8.891 6.583 1.00 97.00 97 SER A CA 1
ATOM 718 C C . SER A 1 97 ? -18.853 9.979 7.534 1.00 97.00 97 SER A C 1
ATOM 720 O O . SER A 1 97 ? -17.807 10.588 7.306 1.00 97.00 97 SER A O 1
ATOM 722 N N . GLU A 1 98 ? -19.521 10.155 8.675 1.00 97.12 98 GLU A N 1
ATOM 723 C CA . GLU A 1 98 ? -19.026 10.993 9.783 1.00 97.12 98 GLU A CA 1
ATOM 724 C C . GLU A 1 98 ? -17.883 10.329 10.587 1.00 97.12 98 GLU A C 1
ATOM 726 O O . GLU A 1 98 ? -17.319 10.932 11.501 1.00 97.12 98 GLU A O 1
ATOM 731 N N . LYS A 1 99 ? -17.531 9.072 10.280 1.00 95.56 99 LYS A N 1
ATOM 732 C CA . LYS A 1 99 ? -16.566 8.260 11.035 1.00 95.56 99 LYS A CA 1
ATOM 733 C C . LYS A 1 99 ? -15.200 8.240 10.346 1.00 95.56 99 LYS A C 1
ATOM 735 O O . LYS A 1 99 ? -15.097 8.114 9.130 1.00 95.56 99 LYS A O 1
ATOM 740 N N . GLN A 1 100 ? -14.117 8.243 11.121 1.00 96.25 100 GLN A N 1
ATOM 741 C CA . GLN A 1 100 ? -12.784 7.932 10.585 1.00 96.25 100 GLN A CA 1
ATOM 742 C C . GLN A 1 100 ? -12.645 6.421 10.312 1.00 96.25 100 GLN A C 1
ATOM 744 O O . GLN A 1 100 ? -13.218 5.608 11.038 1.00 96.25 100 GLN A O 1
ATOM 749 N N . ARG A 1 101 ? -11.878 6.038 9.278 1.00 96.00 101 ARG A N 1
ATOM 750 C CA . ARG A 1 101 ? -11.620 4.637 8.884 1.00 96.00 101 ARG A CA 1
ATOM 751 C C . ARG A 1 101 ? -10.195 4.213 9.254 1.00 96.00 101 ARG A C 1
ATOM 753 O O . ARG A 1 101 ? -9.250 4.534 8.535 1.00 96.00 101 ARG A O 1
ATOM 760 N N . SER A 1 102 ? -10.057 3.442 10.330 1.00 95.56 102 SER A N 1
ATOM 761 C CA . SER A 1 102 ? -8.774 2.942 10.842 1.00 95.56 102 SER A CA 1
ATOM 762 C C . SER A 1 102 ? -8.490 1.507 10.389 1.00 95.56 102 SER A C 1
ATOM 764 O O . SER A 1 102 ? -9.263 0.590 10.668 1.00 95.56 102 SER A O 1
ATOM 766 N N . VAL A 1 103 ? -7.341 1.292 9.745 1.00 95.62 103 VAL A N 1
ATOM 767 C CA . VAL A 1 103 ? -6.829 -0.037 9.368 1.00 95.62 103 VAL A CA 1
ATOM 768 C C . VAL A 1 103 ? -5.352 -0.150 9.731 1.00 95.62 103 VAL A C 1
ATOM 770 O O . VAL A 1 103 ? -4.605 0.820 9.614 1.00 95.62 103 VAL A O 1
ATOM 773 N N . LEU A 1 104 ? -4.920 -1.337 10.150 1.00 94.94 104 LEU A N 1
ATOM 774 C CA . LEU A 1 104 ? -3.512 -1.658 10.364 1.00 94.94 104 LEU A CA 1
ATOM 775 C C . LEU A 1 104 ? -2.968 -2.355 9.114 1.00 94.94 104 LEU A C 1
ATOM 777 O O . LEU A 1 104 ? -3.426 -3.435 8.749 1.00 94.94 104 LEU A O 1
ATOM 781 N N . CYS A 1 105 ? -1.995 -1.724 8.460 1.00 94.56 105 CYS A N 1
ATOM 782 C CA . CYS A 1 105 ? -1.299 -2.269 7.298 1.00 94.56 105 CYS A CA 1
ATOM 783 C C . CYS A 1 105 ? 0.031 -2.898 7.732 1.00 94.56 105 CYS A C 1
ATOM 785 O O . CYS A 1 105 ? 0.864 -2.227 8.344 1.00 94.56 105 CYS A O 1
ATOM 787 N N . ILE A 1 106 ? 0.233 -4.178 7.416 1.00 92.25 106 ILE A N 1
ATOM 788 C CA . ILE A 1 106 ? 1.471 -4.924 7.672 1.00 92.25 106 ILE A CA 1
ATOM 789 C C . ILE A 1 106 ? 1.895 -5.572 6.356 1.00 92.25 106 ILE A C 1
ATOM 791 O O . ILE A 1 106 ? 1.134 -6.350 5.791 1.00 92.25 106 ILE A O 1
ATOM 795 N N . SER A 1 107 ? 3.110 -5.295 5.883 1.00 92.25 107 SER A N 1
ATOM 796 C CA . SER A 1 107 ? 3.637 -5.895 4.652 1.00 92.25 107 SER A CA 1
ATOM 797 C C . SER A 1 107 ? 4.849 -6.776 4.940 1.00 92.25 107 SER A C 1
ATOM 799 O O . SER A 1 107 ? 5.809 -6.336 5.574 1.00 92.25 107 SER A O 1
ATOM 801 N N . CYS A 1 108 ? 4.824 -8.009 4.440 1.00 90.94 108 CYS A N 1
ATOM 802 C CA . CYS A 1 108 ? 5.937 -8.953 4.493 1.00 90.94 108 CYS A CA 1
ATOM 803 C C . CYS A 1 108 ? 6.596 -9.049 3.113 1.00 90.94 108 CYS A C 1
ATOM 805 O O . CYS A 1 108 ? 5.908 -9.214 2.110 1.00 90.94 108 CYS A O 1
ATOM 807 N N . MET A 1 109 ? 7.926 -8.959 3.070 1.00 90.44 109 MET A N 1
ATOM 808 C CA . MET A 1 109 ? 8.727 -8.983 1.843 1.00 90.44 109 MET A CA 1
ATOM 809 C C . MET A 1 109 ? 9.579 -10.257 1.795 1.00 90.44 109 MET A C 1
ATOM 811 O O . MET A 1 109 ? 10.231 -10.600 2.782 1.00 90.44 109 MET A O 1
ATOM 815 N N . GLY A 1 110 ? 9.556 -10.953 0.660 1.00 87.44 110 GLY A N 1
ATOM 816 C CA . GLY A 1 110 ? 10.403 -12.111 0.372 1.00 87.44 110 GLY A CA 1
ATOM 817 C C . GLY A 1 110 ? 11.825 -11.731 -0.075 1.00 87.44 110 GLY A C 1
ATOM 818 O O . GLY A 1 110 ? 12.219 -10.567 0.016 1.00 87.44 110 GLY A O 1
ATOM 819 N N . PRO A 1 111 ? 12.615 -12.698 -0.573 1.00 82.75 111 PRO A N 1
ATOM 820 C CA . PRO A 1 111 ? 13.881 -12.407 -1.243 1.00 82.75 111 PRO A CA 1
ATOM 821 C C . PRO A 1 111 ? 13.650 -11.710 -2.596 1.00 82.75 111 PRO A C 1
ATOM 823 O O . PRO A 1 111 ? 12.622 -11.923 -3.239 1.00 82.75 111 PRO A O 1
ATOM 826 N N . GLY A 1 112 ? 14.628 -10.913 -3.031 1.00 83.00 112 GLY A N 1
ATOM 827 C CA . GLY A 1 112 ? 14.632 -10.176 -4.301 1.00 83.00 112 GLY A CA 1
ATOM 828 C C . GLY A 1 112 ? 15.157 -8.747 -4.129 1.00 83.00 112 GLY A C 1
ATOM 829 O O . GLY A 1 112 ? 15.591 -8.364 -3.040 1.00 83.00 112 GLY A O 1
ATOM 830 N N . ILE A 1 113 ? 15.105 -7.946 -5.192 1.00 81.94 113 ILE A N 1
ATOM 831 C CA . ILE A 1 113 ? 15.454 -6.519 -5.148 1.00 81.94 113 ILE A CA 1
ATOM 832 C C . ILE A 1 113 ? 14.394 -5.781 -4.318 1.00 81.94 113 ILE A C 1
ATOM 834 O O . ILE A 1 113 ? 13.198 -5.889 -4.587 1.00 81.94 113 ILE A O 1
ATOM 838 N N . ARG A 1 114 ? 14.809 -5.033 -3.291 1.00 81.56 114 ARG A N 1
ATOM 839 C CA . ARG A 1 114 ? 13.887 -4.226 -2.477 1.00 81.56 114 ARG A CA 1
ATOM 840 C C . ARG A 1 114 ? 13.401 -3.016 -3.290 1.00 81.56 114 ARG A C 1
ATOM 842 O O . ARG A 1 114 ? 14.252 -2.309 -3.819 1.00 81.56 114 ARG A O 1
ATOM 849 N N . PRO A 1 115 ? 12.090 -2.717 -3.344 1.00 76.50 115 PRO A N 1
ATOM 850 C CA . PRO A 1 115 ? 11.615 -1.495 -3.982 1.00 76.50 115 PRO A CA 1
ATOM 851 C C . PRO A 1 115 ? 11.983 -0.250 -3.162 1.00 76.50 115 PRO A C 1
ATOM 853 O O . 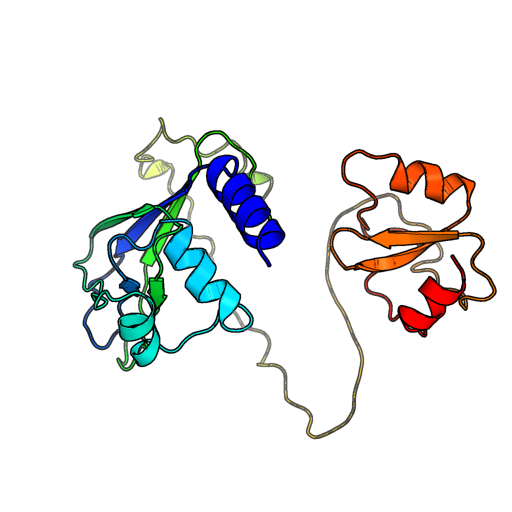PRO A 1 115 ? 11.832 -0.224 -1.931 1.00 76.50 115 PRO A O 1
ATOM 856 N N . ASP A 1 116 ? 12.427 0.789 -3.866 1.00 71.62 116 ASP A N 1
ATOM 857 C CA . ASP A 1 116 ? 12.722 2.103 -3.299 1.00 71.62 116 ASP A CA 1
ATOM 858 C C . ASP A 1 116 ? 11.473 2.769 -2.708 1.00 71.62 116 ASP A C 1
ATOM 860 O O . ASP A 1 116 ? 10.357 2.636 -3.216 1.00 71.62 116 ASP A O 1
ATOM 864 N N . GLY A 1 117 ? 11.659 3.519 -1.621 1.00 67.38 117 GLY A N 1
ATOM 865 C CA . GLY A 1 117 ? 10.580 4.259 -0.974 1.00 67.38 117 GLY A CA 1
ATOM 866 C C . GLY A 1 117 ? 10.931 4.761 0.424 1.00 67.38 117 GLY A C 1
ATOM 867 O O . GLY A 1 117 ? 11.857 4.279 1.075 1.00 67.38 117 GLY A O 1
ATOM 868 N N . SER A 1 118 ? 10.155 5.729 0.911 1.00 56.59 118 SER A N 1
ATOM 869 C CA . SER A 1 118 ? 10.307 6.331 2.245 1.00 56.59 118 SER A CA 1
ATOM 870 C C . SER A 1 118 ? 9.736 5.476 3.390 1.00 56.59 118 SER A C 1
ATOM 872 O O . SER A 1 118 ? 9.986 5.771 4.557 1.00 56.59 118 SER A O 1
ATOM 874 N N . THR A 1 119 ? 9.013 4.398 3.074 1.00 63.16 119 THR A N 1
ATOM 875 C CA . THR A 1 119 ? 8.204 3.541 3.970 1.00 63.16 119 THR A CA 1
ATOM 876 C C . THR A 1 119 ? 9.001 2.713 4.996 1.00 63.16 119 THR A C 1
ATOM 878 O O . THR A 1 119 ? 8.466 1.799 5.616 1.00 63.16 119 THR A O 1
ATOM 881 N N . TRP A 1 120 ? 10.296 2.983 5.163 1.00 69.50 120 TRP A N 1
ATOM 882 C CA . TRP A 1 120 ? 11.251 2.097 5.838 1.00 69.50 120 TRP A CA 1
ATOM 883 C C . TRP A 1 120 ? 11.934 2.727 7.064 1.00 69.50 120 TRP A C 1
ATOM 885 O O . TRP A 1 120 ? 12.952 2.222 7.542 1.00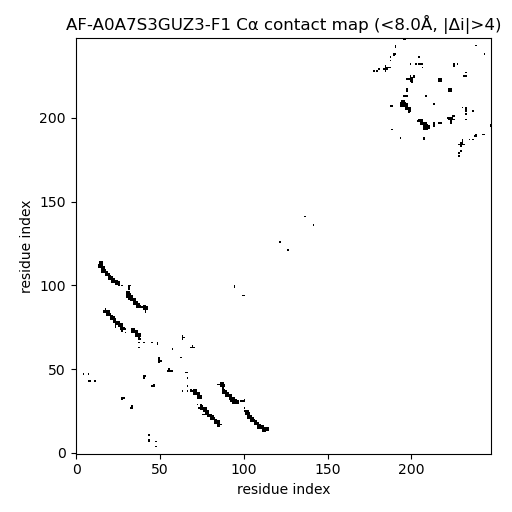 69.50 120 TRP A O 1
ATOM 895 N N . THR A 1 121 ? 11.395 3.830 7.585 1.00 71.38 121 THR A N 1
ATOM 896 C CA . THR A 1 121 ? 11.932 4.522 8.762 1.00 71.38 121 THR A CA 1
ATOM 897 C C . THR A 1 121 ? 11.467 3.875 10.072 1.00 71.38 121 THR A C 1
ATOM 899 O O . THR A 1 121 ? 10.289 3.618 10.297 1.00 71.38 121 THR A O 1
ATOM 902 N N . MET A 1 122 ? 12.418 3.622 10.973 1.00 77.25 122 MET A N 1
ATOM 903 C CA . MET A 1 122 ? 12.167 3.149 12.337 1.00 77.25 122 MET A CA 1
ATOM 904 C C . MET A 1 122 ? 13.145 3.836 13.291 1.00 77.25 122 MET A C 1
ATOM 906 O O . MET A 1 122 ? 14.359 3.852 13.031 1.00 77.25 122 MET A O 1
ATOM 910 N N . LEU A 1 123 ? 12.611 4.374 14.396 1.00 77.75 123 LEU A N 1
ATOM 911 C CA . LEU A 1 123 ? 13.390 4.979 15.479 1.00 77.75 123 LEU A CA 1
ATOM 912 C C . LEU A 1 123 ? 14.465 4.000 15.957 1.00 77.75 123 LEU A C 1
ATOM 914 O O . LEU A 1 123 ? 14.176 2.829 16.201 1.00 77.75 123 LEU A O 1
ATOM 918 N N . SER A 1 124 ? 15.704 4.472 16.108 1.00 77.31 124 SER A N 1
ATOM 919 C CA . SER A 1 124 ? 16.849 3.617 16.453 1.00 77.31 124 SER A CA 1
ATOM 920 C C . SER A 1 124 ? 16.664 2.848 17.765 1.00 77.31 124 SER A C 1
ATOM 922 O O . SER A 1 124 ? 17.188 1.747 17.890 1.00 77.31 124 SER A O 1
ATOM 924 N N . SER A 1 125 ? 15.876 3.386 18.700 1.00 80.94 125 SER A N 1
ATOM 925 C CA . SER A 1 125 ? 15.488 2.734 19.955 1.00 80.94 125 SER A CA 1
ATOM 926 C C . SER A 1 125 ? 14.613 1.490 19.767 1.00 80.94 125 SER A C 1
ATOM 928 O O . SER A 1 125 ? 14.758 0.548 20.535 1.00 80.94 125 SER A O 1
ATOM 930 N N . LEU A 1 126 ? 13.732 1.458 18.760 1.00 79.00 126 LEU A N 1
ATOM 931 C CA . LEU A 1 126 ? 12.789 0.353 18.518 1.00 79.00 126 LEU A CA 1
ATOM 932 C C . LEU A 1 126 ? 13.406 -0.804 17.715 1.00 79.00 126 LEU A C 1
ATOM 934 O O . LEU A 1 126 ? 12.853 -1.907 17.680 1.00 79.00 126 LEU A O 1
ATOM 938 N N . ARG A 1 127 ? 14.560 -0.574 17.074 1.00 79.06 127 ARG A N 1
ATOM 939 C CA . ARG A 1 127 ? 15.259 -1.588 16.274 1.00 79.06 127 ARG A CA 1
ATOM 940 C C . ARG A 1 127 ? 15.632 -2.783 17.147 1.00 79.06 127 ARG A C 1
ATOM 942 O O . ARG A 1 127 ? 16.149 -2.620 18.247 1.00 79.06 127 ARG A O 1
ATOM 949 N N . ASN A 1 128 ? 15.383 -3.987 16.638 1.00 81.00 128 ASN A N 1
ATOM 950 C CA . ASN A 1 128 ? 15.660 -5.273 17.293 1.00 81.00 128 ASN A CA 1
ATOM 951 C C . ASN A 1 128 ? 14.917 -5.532 18.626 1.00 81.00 128 ASN A C 1
ATOM 953 O O . ASN A 1 128 ? 15.109 -6.598 19.211 1.00 81.00 128 ASN A O 1
ATOM 957 N N . GLN A 1 129 ? 14.056 -4.624 19.109 1.00 80.12 129 GLN A N 1
ATOM 958 C CA . GLN A 1 129 ? 13.232 -4.883 20.300 1.00 80.12 129 GLN A CA 1
ATOM 959 C C . GLN A 1 129 ? 12.089 -5.861 19.992 1.00 80.12 129 GLN A C 1
ATOM 961 O O . GLN A 1 129 ? 11.846 -6.811 20.741 1.00 80.12 129 GLN A O 1
ATOM 966 N N . LEU A 1 130 ? 11.412 -5.640 18.863 1.00 78.94 130 LEU A N 1
ATOM 967 C CA . LEU A 1 130 ? 10.308 -6.467 18.386 1.00 78.94 130 LEU A CA 1
ATOM 968 C C . LEU A 1 130 ? 10.833 -7.649 17.562 1.00 78.94 130 LEU A C 1
ATOM 970 O O . LEU A 1 130 ? 11.677 -7.480 16.685 1.00 78.94 130 LEU A O 1
ATOM 974 N N . SER A 1 131 ? 10.299 -8.843 17.823 1.00 80.12 131 SER A N 1
ATOM 975 C CA . SER A 1 131 ? 10.585 -10.061 17.059 1.00 80.12 131 SER A CA 1
ATOM 976 C C . SER A 1 131 ? 9.300 -10.858 16.872 1.00 80.12 131 SER A C 1
ATOM 978 O O . SER A 1 131 ? 8.557 -11.054 17.833 1.00 80.12 131 SER A O 1
ATOM 980 N N . LEU A 1 132 ? 9.041 -11.336 15.652 1.00 76.62 132 LEU A N 1
ATOM 981 C CA . LEU A 1 132 ? 7.782 -12.007 15.300 1.00 76.62 132 LEU A CA 1
ATOM 982 C C . LEU A 1 132 ? 7.542 -13.287 16.118 1.00 76.62 132 LEU A C 1
ATOM 984 O O . LEU A 1 132 ? 6.408 -13.586 16.471 1.00 76.62 132 LEU A O 1
ATOM 988 N N . ASN A 1 133 ? 8.607 -14.000 16.502 1.00 83.38 133 ASN A N 1
ATOM 989 C CA . ASN A 1 133 ? 8.521 -15.188 17.362 1.00 83.38 133 ASN A CA 1
ATOM 990 C C . ASN A 1 133 ? 8.229 -14.889 18.849 1.00 83.38 133 ASN A C 1
ATOM 992 O O . ASN A 1 133 ? 8.176 -15.820 19.648 1.00 83.38 133 ASN A O 1
ATOM 996 N N . LYS A 1 134 ? 8.064 -13.614 19.226 1.00 82.19 134 LYS A N 1
ATOM 997 C CA . LYS A 1 134 ? 7.603 -13.172 20.552 1.00 82.19 134 LYS A CA 1
ATOM 998 C C . LYS A 1 134 ? 6.159 -12.650 20.523 1.00 82.19 134 LYS A C 1
ATOM 1000 O O . LYS A 1 134 ? 5.739 -12.012 21.482 1.00 82.19 134 LYS A O 1
ATOM 1005 N N . LEU A 1 135 ? 5.427 -12.848 19.423 1.00 81.75 135 LEU A N 1
ATOM 1006 C CA . LEU A 1 135 ? 4.028 -12.438 19.304 1.00 81.75 135 LEU A CA 1
ATOM 1007 C C . LEU A 1 135 ? 3.072 -13.567 19.751 1.00 81.75 135 LEU A C 1
ATOM 1009 O O . LEU A 1 135 ? 3.338 -14.727 19.436 1.00 81.75 135 LEU A O 1
ATOM 1013 N N . PRO A 1 136 ? 1.948 -13.246 20.423 1.00 82.38 136 PRO A N 1
ATOM 1014 C CA . PRO A 1 136 ? 1.584 -11.920 20.928 1.00 82.38 136 PRO A CA 1
ATOM 1015 C C . PRO A 1 136 ? 2.518 -11.472 22.063 1.00 82.38 136 PRO A C 1
ATOM 1017 O O . PRO A 1 136 ? 2.929 -12.280 22.894 1.00 82.38 136 PRO A O 1
ATOM 1020 N N . LEU A 1 137 ? 2.842 -10.174 22.102 1.00 78.19 137 LEU A N 1
ATOM 1021 C CA . LEU A 1 137 ? 3.543 -9.603 23.254 1.00 78.19 137 LEU A CA 1
ATOM 1022 C C . LEU A 1 137 ? 2.645 -9.747 24.497 1.00 78.19 137 LEU A C 1
ATOM 1024 O O . LEU A 1 137 ? 1.436 -9.533 24.379 1.00 78.19 137 LEU A O 1
ATOM 1028 N N . PRO A 1 138 ? 3.191 -10.067 25.683 1.00 80.19 138 PRO A N 1
ATOM 1029 C CA . PRO A 1 138 ? 2.399 -10.059 26.907 1.00 80.19 138 PRO A CA 1
ATOM 1030 C C . PRO A 1 138 ? 1.968 -8.625 27.236 1.00 80.19 138 PRO A C 1
ATOM 1032 O O . PRO A 1 138 ? 2.686 -7.673 26.927 1.00 80.19 138 PRO A O 1
ATOM 1035 N N . GLU A 1 139 ? 0.835 -8.457 27.920 1.00 77.00 139 GLU A N 1
ATOM 1036 C CA . GLU A 1 139 ? 0.296 -7.132 28.278 1.00 77.00 139 GLU A CA 1
ATOM 1037 C C . GLU A 1 139 ? 1.283 -6.292 29.108 1.00 77.00 139 GLU A C 1
ATOM 1039 O O . GLU A 1 139 ? 1.341 -5.077 28.965 1.00 77.00 139 GLU A O 1
ATOM 1044 N N . SER A 1 140 ? 2.152 -6.934 29.897 1.00 76.69 140 SER A N 1
ATOM 1045 C CA . SER A 1 140 ? 3.249 -6.281 30.631 1.00 76.69 140 SER A CA 1
ATOM 1046 C C . SER A 1 140 ? 4.363 -5.699 29.746 1.00 76.69 140 SER A C 1
ATOM 1048 O O . SER A 1 140 ? 5.216 -4.968 30.242 1.00 76.69 140 SER A O 1
ATOM 1050 N N . SER A 1 141 ? 4.380 -6.023 28.450 1.00 69.56 141 SER A N 1
ATOM 1051 C CA . SER A 1 141 ? 5.232 -5.403 27.424 1.00 69.56 141 SER A CA 1
ATOM 1052 C C . SER A 1 141 ? 4.498 -4.338 26.601 1.00 69.56 141 SER A C 1
ATOM 1054 O O . SER A 1 141 ? 5.092 -3.768 25.686 1.00 69.56 141 SER A O 1
ATOM 1056 N N . ALA A 1 142 ? 3.232 -4.036 26.912 1.00 67.56 142 ALA A N 1
ATOM 1057 C CA . ALA A 1 142 ? 2.603 -2.822 26.420 1.00 67.56 142 ALA A CA 1
ATOM 1058 C C . ALA A 1 142 ? 3.275 -1.623 27.101 1.00 67.56 142 ALA A C 1
ATOM 1060 O O . ALA A 1 142 ? 3.085 -1.371 28.292 1.00 67.56 142 ALA A O 1
ATOM 1061 N N . CYS A 1 143 ? 4.075 -0.874 26.341 1.00 61.19 143 CYS A N 1
ATOM 1062 C CA . CYS A 1 143 ? 4.507 0.447 26.776 1.00 61.19 143 CYS A CA 1
ATOM 1063 C C . CYS A 1 143 ? 3.272 1.293 27.111 1.00 61.19 143 CYS A C 1
ATOM 1065 O O . CYS A 1 143 ? 2.263 1.225 26.402 1.00 61.19 143 CYS A O 1
ATOM 1067 N N . ALA A 1 144 ? 3.380 2.140 28.138 1.00 57.75 144 ALA A N 1
ATOM 1068 C CA . ALA A 1 144 ? 2.437 3.238 28.315 1.00 57.75 144 ALA A CA 1
ATOM 1069 C C . ALA A 1 144 ? 2.304 3.987 26.968 1.00 57.75 144 ALA A C 1
ATOM 1071 O O . ALA A 1 144 ? 3.340 4.250 26.339 1.00 57.75 144 ALA A O 1
ATOM 1072 N N . PRO A 1 145 ? 1.081 4.263 26.470 1.00 56.03 145 PRO A N 1
ATOM 1073 C CA . PRO A 1 145 ? 0.904 4.920 25.181 1.00 56.03 145 PRO A CA 1
ATOM 1074 C C . PRO A 1 145 ? 1.746 6.194 25.091 1.00 56.03 145 PRO A C 1
ATOM 1076 O O . PRO A 1 145 ? 1.831 6.946 26.057 1.00 56.03 145 PRO A O 1
ATOM 1079 N N . ALA A 1 146 ? 2.321 6.492 23.922 1.00 53.31 146 ALA A N 1
ATOM 1080 C CA . ALA A 1 146 ? 3.106 7.721 23.743 1.00 53.31 146 ALA A CA 1
ATOM 1081 C C . ALA A 1 146 ? 2.304 8.996 24.100 1.00 53.31 146 ALA A C 1
ATOM 1083 O O . ALA A 1 146 ? 2.882 9.994 24.517 1.00 53.31 146 ALA A O 1
ATOM 1084 N N . ASN A 1 147 ? 0.970 8.912 24.016 1.00 50.78 147 ASN A N 1
ATOM 1085 C CA . ASN A 1 147 ? 0.018 9.964 24.362 1.00 50.78 147 ASN A CA 1
ATOM 1086 C C . ASN A 1 147 ? -0.661 9.749 25.739 1.00 50.78 147 ASN A C 1
ATOM 1088 O O . ASN A 1 147 ? -1.716 10.324 25.981 1.00 50.78 147 ASN A O 1
ATOM 1092 N N . SER A 1 148 ? -0.121 8.906 26.634 1.00 45.84 148 SER A N 1
ATOM 1093 C CA . SER A 1 148 ? -0.622 8.761 28.017 1.00 45.84 148 SER A CA 1
ATOM 1094 C C . SER A 1 148 ? 0.115 9.640 29.032 1.00 45.84 148 SER A C 1
ATOM 1096 O O . SER A 1 148 ? -0.083 9.482 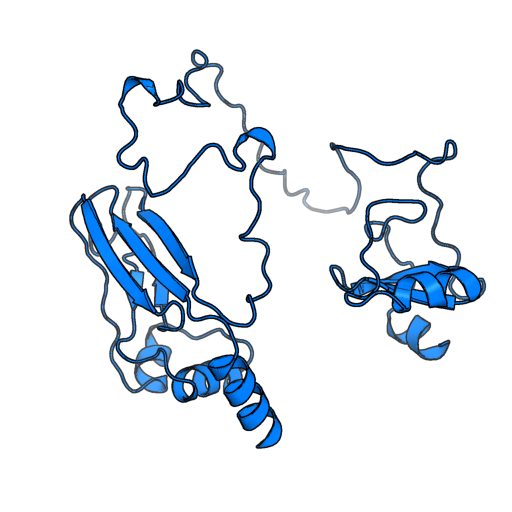30.237 1.00 45.84 148 SER A O 1
ATOM 1098 N N . ALA A 1 149 ? 0.951 10.573 28.566 1.00 48.34 149 ALA A N 1
ATOM 1099 C CA . ALA A 1 149 ? 1.208 11.792 29.322 1.00 48.34 149 ALA A CA 1
ATOM 1100 C C . ALA A 1 149 ? -0.132 12.529 29.506 1.00 48.34 149 ALA A C 1
ATOM 1102 O O . ALA A 1 149 ? -0.958 12.572 28.595 1.00 48.34 149 ALA A O 1
ATOM 1103 N N . SER A 1 150 ? -0.391 13.041 30.706 1.00 51.59 150 SER A N 1
ATOM 1104 C CA . SER A 1 150 ? -1.726 13.470 31.124 1.00 51.59 150 SER A CA 1
ATOM 1105 C C . SER A 1 150 ? -2.190 14.760 30.441 1.00 51.59 150 SER A C 1
ATOM 1107 O O . SER A 1 150 ? -1.973 15.837 30.984 1.00 51.59 150 SER A O 1
ATOM 1109 N N . CYS A 1 151 ? -2.879 14.628 29.304 1.00 42.56 151 CYS A N 1
ATOM 1110 C CA . CYS A 1 151 ? -3.743 15.648 28.691 1.00 42.56 151 CYS A CA 1
ATOM 1111 C C . CYS A 1 151 ? -3.183 17.084 28.666 1.00 42.56 151 CYS A C 1
ATOM 1113 O O . CYS A 1 151 ? -3.936 18.038 28.852 1.00 42.56 151 CYS A O 1
ATOM 1115 N N . GLU A 1 152 ? -1.893 17.250 28.365 1.00 47.34 152 GLU A N 1
ATOM 1116 C CA . GLU A 1 152 ? -1.504 18.438 27.610 1.00 47.34 152 GLU A CA 1
ATOM 1117 C C . GLU A 1 152 ? -2.089 18.246 26.210 1.00 47.34 152 GLU A C 1
ATOM 1119 O O . GLU A 1 152 ? -1.756 17.290 25.502 1.00 47.34 152 GLU A O 1
ATOM 1124 N N . GLU A 1 153 ? -3.057 19.094 25.865 1.00 49.88 153 GLU A N 1
ATOM 1125 C CA . GLU A 1 153 ? -3.626 19.142 24.526 1.00 49.88 153 GLU A CA 1
ATOM 1126 C C . GLU A 1 153 ? -2.474 19.359 23.546 1.00 49.88 153 GLU A C 1
ATOM 1128 O O . GLU A 1 153 ? -1.712 20.318 23.674 1.00 49.88 153 GLU A O 1
ATOM 1133 N N . VAL A 1 154 ? -2.297 18.429 22.603 1.00 48.44 154 VAL A N 1
ATOM 1134 C CA . VAL A 1 154 ? -1.253 18.562 21.588 1.00 48.44 154 VAL A CA 1
ATOM 1135 C C . VAL A 1 154 ? -1.691 19.686 20.660 1.00 48.44 154 VAL A C 1
ATOM 1137 O O . VAL A 1 154 ? -2.390 19.437 19.677 1.00 48.44 154 VAL A O 1
ATOM 1140 N N . GLU A 1 155 ? -1.285 20.915 20.991 1.00 43.09 155 GLU A N 1
ATOM 1141 C CA . GLU A 1 155 ? -1.380 22.080 20.118 1.00 43.09 155 GLU A CA 1
ATOM 1142 C C . GLU A 1 155 ? -0.605 21.770 18.836 1.00 43.09 155 GLU A C 1
ATOM 1144 O O . GLU A 1 155 ? 0.599 22.006 18.704 1.00 43.09 155 GLU A O 1
ATOM 1149 N N . LEU A 1 156 ? -1.321 21.195 17.869 1.00 42.47 156 LEU A N 1
ATOM 1150 C CA . LEU A 1 156 ? -0.86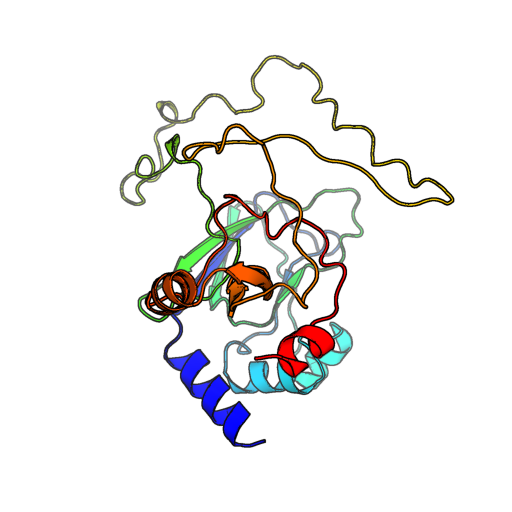1 21.120 16.499 1.00 42.47 156 LEU A CA 1
ATOM 1151 C C . LEU A 1 156 ? -0.555 22.561 16.074 1.00 42.47 156 LEU A C 1
ATOM 1153 O O . LEU A 1 156 ? -1.419 23.426 16.253 1.00 42.47 156 LEU A O 1
ATOM 1157 N N . PRO A 1 157 ? 0.643 22.845 15.527 1.00 52.88 157 PRO A N 1
ATOM 1158 C CA . PRO A 1 157 ? 0.979 24.196 15.109 1.00 52.88 157 PRO A CA 1
ATOM 1159 C C . PRO A 1 157 ? -0.120 24.693 14.162 1.00 52.88 157 PRO A C 1
ATOM 1161 O O . PRO A 1 157 ? -0.526 23.931 13.274 1.00 52.88 157 PRO A O 1
ATOM 1164 N N . PRO A 1 158 ? -0.640 25.921 14.362 1.00 62.50 158 PRO A N 1
ATOM 1165 C CA . PRO A 1 158 ? -1.844 26.379 13.683 1.00 62.50 158 PRO A CA 1
ATOM 1166 C C . PRO A 1 158 ? -1.685 26.197 12.170 1.00 62.50 158 PRO A C 1
ATOM 1168 O O . PRO A 1 158 ? -0.616 26.521 11.638 1.00 62.50 158 PRO A O 1
ATOM 1171 N N . PRO A 1 159 ? -2.709 25.654 11.476 1.00 49.59 159 PRO A N 1
ATOM 1172 C CA . PRO A 1 159 ? -2.583 25.232 10.087 1.00 49.59 159 PRO A CA 1
ATOM 1173 C C . PRO A 1 159 ? -2.020 26.390 9.259 1.00 49.59 159 PRO A C 1
ATOM 1175 O O . PRO A 1 159 ? -2.531 27.509 9.381 1.00 49.59 159 PRO A O 1
ATOM 1178 N N . PRO A 1 160 ? -0.949 26.157 8.472 1.00 48.38 160 PRO A N 1
ATOM 1179 C CA . PRO A 1 160 ? -0.085 27.219 7.979 1.00 48.38 160 PRO A CA 1
ATOM 1180 C C . PRO A 1 160 ? -0.912 28.259 7.235 1.00 48.38 160 PRO A C 1
ATOM 1182 O O . PRO A 1 160 ? -1.502 27.966 6.191 1.00 48.38 160 PRO A O 1
ATOM 1185 N N . GLN A 1 161 ? -0.986 29.463 7.812 1.00 49.28 161 GLN A N 1
ATOM 1186 C CA . GLN A 1 161 ? -1.824 30.531 7.289 1.00 49.28 161 GLN A CA 1
ATOM 1187 C C . GLN A 1 161 ? -1.410 30.807 5.846 1.00 49.28 161 GLN A C 1
ATOM 1189 O O . GLN A 1 161 ? -0.307 31.291 5.585 1.00 49.28 161 GLN A O 1
ATOM 1194 N N . ARG A 1 162 ? -2.303 30.493 4.900 1.00 44.25 162 ARG A N 1
ATOM 1195 C CA . ARG A 1 162 ? -2.123 30.825 3.487 1.00 44.25 162 ARG A CA 1
ATOM 1196 C C . ARG A 1 162 ? -2.160 32.344 3.341 1.00 44.25 162 ARG A C 1
ATOM 1198 O O . ARG A 1 162 ? -3.221 32.918 3.103 1.00 44.25 162 ARG A O 1
ATOM 1205 N N . LYS A 1 163 ? -0.996 32.984 3.492 1.00 38.69 163 LYS A N 1
ATOM 1206 C CA . LYS A 1 163 ? -0.787 34.388 3.139 1.00 38.69 163 LYS A CA 1
ATOM 1207 C C . LYS A 1 163 ? -1.294 34.595 1.713 1.00 38.69 163 LYS A C 1
ATOM 1209 O O . LYS A 1 163 ? -0.840 33.929 0.782 1.00 38.69 163 LYS A O 1
ATOM 1214 N N . ALA A 1 164 ? -2.239 35.513 1.543 1.00 50.12 164 ALA A N 1
ATOM 1215 C CA . ALA A 1 164 ? -2.682 35.951 0.228 1.00 50.12 164 ALA A CA 1
ATOM 1216 C C . ALA A 1 164 ? -1.611 36.876 -0.384 1.00 50.12 164 ALA A C 1
ATOM 1218 O O . ALA A 1 164 ? -1.747 38.095 -0.365 1.00 50.12 164 ALA A O 1
ATOM 1219 N N . GLY A 1 165 ? -0.529 36.273 -0.886 1.00 45.59 165 GLY A N 1
ATOM 1220 C CA . GLY A 1 165 ? 0.621 36.951 -1.491 1.00 45.59 165 GLY A CA 1
ATOM 1221 C C . GLY A 1 165 ? 1.928 36.807 -0.698 1.00 45.59 165 GLY A C 1
ATOM 1222 O O . GLY A 1 165 ? 1.910 36.617 0.515 1.00 45.59 165 GLY A O 1
ATOM 1223 N N . ALA A 1 166 ? 3.046 36.936 -1.423 1.00 35.12 166 ALA A N 1
ATOM 1224 C CA . ALA A 1 166 ? 4.439 36.943 -0.948 1.00 35.12 166 ALA A CA 1
ATOM 1225 C C . ALA A 1 166 ? 4.942 35.675 -0.210 1.00 35.12 166 ALA A C 1
ATOM 1227 O O . ALA A 1 166 ? 4.815 35.535 1.006 1.00 35.12 166 ALA A O 1
ATOM 1228 N N . ALA A 1 167 ? 5.516 34.772 -1.012 1.00 41.47 167 ALA A N 1
ATOM 1229 C CA . ALA A 1 167 ? 6.925 34.344 -0.977 1.00 41.47 167 ALA A CA 1
ATOM 1230 C C . ALA A 1 167 ? 7.702 34.249 0.368 1.00 41.47 167 ALA A C 1
ATOM 1232 O O . ALA A 1 167 ? 7.729 35.186 1.163 1.00 41.47 167 ALA A O 1
ATOM 1233 N N . ASP A 1 168 ? 8.419 33.123 0.474 1.00 40.47 168 ASP A N 1
ATOM 1234 C CA . ASP A 1 168 ? 9.735 32.872 1.095 1.00 40.47 168 ASP A CA 1
ATOM 1235 C C . ASP A 1 168 ? 9.942 32.921 2.634 1.00 40.47 168 ASP A C 1
ATOM 1237 O O . ASP A 1 168 ? 9.244 33.606 3.380 1.00 40.47 168 ASP A O 1
ATOM 1241 N N . ASP A 1 169 ? 10.939 32.121 3.060 1.00 36.84 169 ASP A N 1
ATOM 1242 C CA . ASP A 1 169 ? 11.549 31.912 4.396 1.00 36.84 169 ASP A CA 1
ATOM 1243 C C . ASP A 1 169 ? 10.676 31.461 5.609 1.00 36.84 169 ASP A C 1
ATOM 1245 O O . ASP A 1 169 ? 9.527 31.860 5.774 1.00 36.84 169 ASP A O 1
ATOM 1249 N N . ALA A 1 170 ? 11.160 30.674 6.598 1.00 46.78 170 ALA A N 1
ATOM 1250 C CA . ALA A 1 170 ? 12.255 29.678 6.642 1.00 46.78 170 ALA A CA 1
ATOM 1251 C C . ALA A 1 170 ? 12.244 28.810 7.948 1.00 46.78 170 ALA A C 1
ATOM 1253 O O . ALA A 1 170 ? 12.247 29.340 9.052 1.00 46.78 170 ALA A O 1
ATOM 1254 N N . VAL A 1 171 ? 12.367 27.477 7.795 1.00 45.69 171 VAL A N 1
ATOM 1255 C CA . VAL A 1 171 ? 13.249 26.525 8.547 1.00 45.69 171 VAL A CA 1
ATOM 1256 C C . VAL A 1 171 ? 13.178 26.317 10.093 1.00 45.69 171 VAL A C 1
ATOM 1258 O O . VAL A 1 171 ? 13.440 27.210 10.892 1.00 45.69 171 VAL A O 1
ATOM 1261 N N . GLY A 1 172 ? 13.115 25.031 10.509 1.00 43.25 172 GLY A N 1
ATOM 1262 C CA . GLY A 1 172 ? 13.656 24.490 11.787 1.00 43.25 172 GLY A CA 1
ATOM 1263 C C . GLY A 1 172 ? 12.753 23.442 12.478 1.00 43.25 172 GLY A C 1
ATOM 1264 O O . GLY A 1 172 ? 11.542 23.575 12.406 1.00 43.25 172 GLY A O 1
ATOM 1265 N N . LYS A 1 173 ? 13.218 22.383 13.175 1.00 39.69 173 LYS A N 1
ATOM 1266 C CA . LYS A 1 173 ? 14.560 21.854 13.558 1.00 39.69 173 LYS A CA 1
ATOM 1267 C C . LYS A 1 173 ? 14.472 20.299 13.601 1.00 39.69 173 LYS A C 1
ATOM 1269 O O . LYS A 1 173 ? 13.440 19.795 14.014 1.00 39.69 173 LYS A O 1
ATOM 1274 N N . SER A 1 174 ? 15.389 19.527 12.995 1.00 43.41 174 SER A N 1
ATOM 1275 C CA . SER A 1 174 ? 16.665 18.960 13.527 1.00 43.41 174 SER A CA 1
ATOM 1276 C C . SER A 1 174 ? 16.495 17.762 14.496 1.00 43.41 174 SER A C 1
ATOM 1278 O O . SER A 1 174 ? 15.440 17.602 15.088 1.00 43.41 174 SER A O 1
ATOM 1280 N N . SER A 1 175 ? 17.449 16.841 14.696 1.00 39.72 175 SER A N 1
ATOM 1281 C CA . SER A 1 175 ? 18.867 16.704 14.269 1.00 39.72 175 SER A CA 1
ATOM 1282 C C . SER A 1 175 ? 19.146 15.209 13.914 1.00 39.72 175 SER A C 1
ATOM 1284 O O . SER A 1 175 ? 18.189 14.549 13.531 1.00 39.72 175 SER A O 1
ATOM 1286 N N . ALA A 1 176 ? 20.317 14.546 13.927 1.00 40.47 176 ALA A N 1
ATOM 1287 C CA . ALA A 1 176 ? 21.726 14.753 14.337 1.00 40.47 176 ALA A CA 1
ATOM 1288 C C . ALA A 1 176 ? 22.589 13.619 13.697 1.00 40.47 176 ALA A C 1
ATOM 1290 O O . ALA A 1 176 ? 22.029 12.590 13.331 1.00 40.47 176 ALA A O 1
ATOM 1291 N N . ALA A 1 177 ? 23.927 13.655 13.594 1.00 36.72 177 ALA A N 1
ATOM 1292 C CA . ALA A 1 177 ? 24.912 14.745 13.632 1.00 36.72 177 ALA A CA 1
ATOM 1293 C C . ALA A 1 177 ? 26.261 14.239 13.059 1.00 36.72 177 ALA A C 1
ATOM 1295 O O . ALA A 1 177 ? 26.727 13.166 13.434 1.00 36.72 177 ALA A O 1
ATOM 1296 N N . ALA A 1 178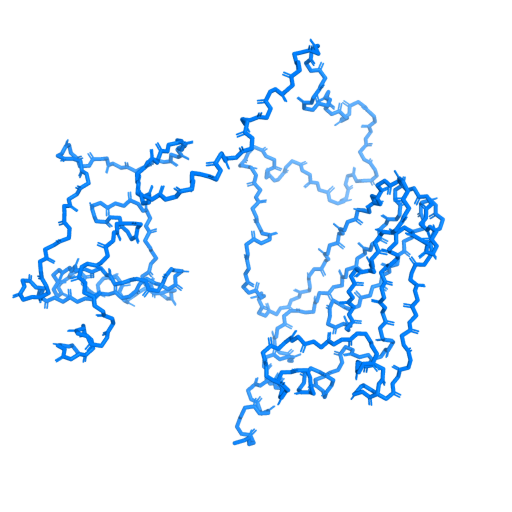 ? 26.910 15.034 12.207 1.00 39.38 178 ALA A N 1
ATOM 1297 C CA . ALA A 1 178 ? 28.296 14.852 11.763 1.00 39.38 178 ALA A CA 1
ATOM 1298 C C . ALA A 1 178 ? 29.096 16.137 12.053 1.00 39.38 178 ALA A C 1
ATOM 1300 O O . ALA A 1 178 ? 28.497 17.168 12.376 1.00 39.38 178 ALA A O 1
ATOM 1301 N N . ALA A 1 179 ? 30.432 16.075 11.983 1.00 41.94 179 ALA A N 1
ATOM 1302 C CA . ALA A 1 179 ? 31.307 17.195 12.340 1.00 41.94 179 ALA A CA 1
ATOM 1303 C C . ALA A 1 179 ? 30.934 18.469 11.561 1.00 41.94 179 ALA A C 1
ATOM 1305 O O . ALA A 1 179 ? 30.970 18.491 10.331 1.00 41.94 179 ALA A O 1
ATOM 1306 N N . ARG A 1 180 ? 30.536 19.520 12.287 1.00 45.84 180 ARG A N 1
ATOM 1307 C CA . ARG A 1 180 ? 30.123 20.791 11.690 1.00 45.84 180 ARG A CA 1
ATOM 1308 C C . ARG A 1 180 ? 31.336 21.654 11.379 1.00 45.84 180 ARG A C 1
ATOM 1310 O O . ARG A 1 180 ? 32.115 21.972 12.271 1.00 45.84 180 ARG A O 1
ATOM 1317 N N . ASP A 1 181 ? 31.415 22.064 10.122 1.00 52.88 181 ASP A N 1
ATOM 1318 C CA . ASP A 1 181 ? 32.230 23.181 9.653 1.00 52.88 181 ASP A CA 1
ATOM 1319 C C . ASP A 1 181 ? 31.820 24.455 10.435 1.00 52.88 181 ASP A C 1
ATOM 1321 O O . ASP A 1 181 ? 30.617 24.749 10.492 1.00 52.88 181 ASP A O 1
ATOM 1325 N N . PRO A 1 182 ? 32.744 25.169 11.110 1.00 54.44 182 PRO A N 1
ATOM 1326 C CA . PRO A 1 182 ? 32.386 26.268 12.013 1.00 54.44 182 PRO A CA 1
ATOM 1327 C C . PRO A 1 182 ? 31.752 27.473 11.301 1.00 54.44 182 PRO A C 1
ATOM 1329 O O . PRO A 1 182 ? 30.956 28.176 11.920 1.00 54.44 182 PRO A O 1
ATOM 1332 N N . ASP A 1 183 ? 32.033 27.667 10.009 1.00 57.81 183 ASP A N 1
ATOM 1333 C CA . ASP A 1 183 ? 31.557 28.814 9.218 1.00 57.81 183 ASP A CA 1
ATOM 1334 C C . ASP A 1 183 ? 30.100 28.678 8.719 1.00 57.81 183 ASP A C 1
ATOM 1336 O O . ASP A 1 183 ? 29.585 29.548 8.016 1.00 57.81 183 ASP A O 1
ATOM 1340 N N . GLY A 1 184 ? 29.400 27.599 9.088 1.00 64.44 184 GLY A N 1
ATOM 1341 C CA . GLY A 1 184 ? 27.988 27.396 8.751 1.00 64.44 184 GLY A CA 1
ATOM 1342 C C . GLY A 1 184 ? 27.738 26.876 7.322 1.00 64.44 184 GLY A C 1
ATOM 1343 O O . GLY A 1 184 ? 28.621 26.270 6.712 1.00 64.44 184 GLY A O 1
ATOM 1344 N N . PRO A 1 185 ? 26.505 27.016 6.790 1.00 65.06 185 PRO A N 1
ATOM 1345 C CA . PRO A 1 185 ? 26.150 26.504 5.468 1.00 65.06 185 PRO A CA 1
ATOM 1346 C C . PRO A 1 185 ? 26.770 27.372 4.367 1.00 65.06 185 PRO A C 1
ATOM 1348 O O . PRO A 1 185 ? 26.359 28.513 4.150 1.00 65.06 185 PRO A O 1
ATOM 1351 N N . LYS A 1 186 ? 27.745 26.823 3.640 1.00 71.38 186 LYS A N 1
ATOM 1352 C CA . LYS A 1 186 ? 28.471 27.556 2.596 1.00 71.38 186 LYS A CA 1
ATOM 1353 C C . LYS A 1 186 ? 27.534 27.841 1.422 1.00 71.38 186 LYS A C 1
ATOM 1355 O O . LYS A 1 186 ? 26.828 26.946 0.950 1.00 71.38 186 LYS A O 1
ATOM 1360 N N . ARG A 1 187 ? 27.490 29.094 0.956 1.00 78.06 187 ARG A N 1
ATOM 1361 C CA . ARG A 1 187 ? 26.694 29.487 -0.222 1.00 78.06 187 ARG A CA 1
ATOM 1362 C C . ARG A 1 187 ?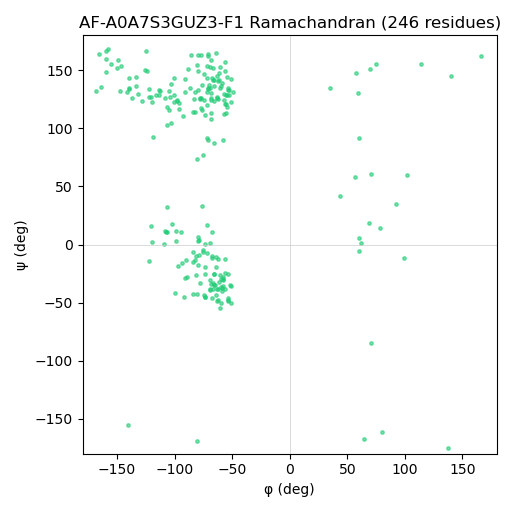 27.161 28.677 -1.436 1.00 78.06 187 ARG A C 1
ATOM 1364 O O . ARG A 1 187 ? 28.359 28.464 -1.591 1.00 78.06 187 ARG A O 1
ATOM 1371 N N . ILE A 1 188 ? 26.230 28.220 -2.271 1.00 80.31 188 ILE A N 1
ATOM 1372 C CA . ILE A 1 188 ? 26.572 27.589 -3.553 1.00 80.31 188 ILE A CA 1
ATOM 1373 C C . ILE A 1 188 ? 27.214 28.673 -4.451 1.00 80.31 188 ILE A C 1
ATOM 1375 O O . ILE A 1 188 ? 26.583 29.720 -4.637 1.00 80.31 188 ILE A O 1
ATOM 1379 N N . PRO A 1 189 ? 28.448 28.482 -4.958 1.00 83.69 189 PRO A N 1
ATOM 1380 C CA . PRO A 1 189 ? 29.074 29.408 -5.905 1.00 83.69 189 PRO A CA 1
ATOM 1381 C C . PRO A 1 189 ? 28.352 29.378 -7.269 1.00 83.69 189 PRO A C 1
ATOM 1383 O O . PRO A 1 189 ? 27.674 28.390 -7.569 1.00 83.69 189 PRO A O 1
ATOM 1386 N N . PRO A 1 190 ? 28.467 30.421 -8.113 1.00 87.50 190 PRO A N 1
ATOM 1387 C CA . PRO A 1 190 ? 27.919 30.397 -9.472 1.00 87.50 190 PRO A CA 1
ATOM 1388 C C . PRO A 1 190 ? 28.549 29.270 -10.308 1.00 87.50 190 PRO A C 1
ATOM 1390 O O . PRO A 1 190 ? 29.690 28.884 -10.070 1.00 87.50 190 PRO A O 1
ATOM 1393 N N . VAL A 1 191 ? 27.823 28.753 -11.307 1.00 86.06 191 VAL A N 1
ATOM 1394 C CA . VAL A 1 191 ? 28.237 27.554 -12.076 1.00 86.06 191 VAL A CA 1
ATOM 1395 C C . VAL A 1 191 ? 29.575 27.743 -12.809 1.00 86.06 191 VAL A C 1
ATOM 1397 O O . VAL A 1 191 ? 30.333 26.798 -12.986 1.00 86.06 191 VAL A O 1
ATOM 1400 N N . SER A 1 192 ? 29.932 28.990 -13.135 1.00 86.56 192 SER A N 1
ATOM 1401 C CA . SER A 1 192 ? 31.236 29.381 -13.692 1.00 86.56 192 SER A CA 1
ATOM 1402 C C . SER A 1 192 ? 32.444 29.153 -12.767 1.00 86.56 192 SER A C 1
ATOM 1404 O O . SER A 1 192 ? 33.576 29.316 -13.210 1.00 86.56 192 SER A O 1
ATOM 1406 N N . GLU A 1 193 ? 32.221 28.832 -11.491 1.00 87.56 193 GLU A N 1
ATOM 1407 C CA . GLU A 1 193 ? 33.250 28.530 -10.482 1.00 87.56 193 GLU A CA 1
ATOM 1408 C C . GLU A 1 193 ? 33.277 27.030 -10.105 1.00 87.56 193 GLU A C 1
ATOM 1410 O O . GLU A 1 193 ? 33.879 26.649 -9.101 1.00 87.56 193 GLU A O 1
ATOM 1415 N N . TRP A 1 194 ? 32.586 26.161 -10.854 1.00 88.88 194 TRP A N 1
ATOM 1416 C CA . TRP A 1 194 ? 32.493 24.730 -10.546 1.00 88.88 194 TRP A CA 1
ATOM 1417 C C . TRP A 1 194 ? 33.587 23.934 -11.284 1.00 88.88 194 TRP A C 1
ATOM 1419 O O . TRP A 1 194 ? 33.511 23.752 -12.494 1.00 88.88 194 TRP A O 1
ATOM 1429 N N . ASP A 1 195 ? 34.573 23.399 -10.553 1.00 90.12 195 ASP A N 1
ATOM 1430 C CA . ASP A 1 195 ? 35.582 22.469 -11.107 1.00 90.12 195 ASP A CA 1
ATOM 1431 C C . ASP A 1 195 ? 34.962 21.136 -11.576 1.00 90.12 195 ASP A C 1
ATOM 1433 O O . ASP A 1 195 ? 35.440 20.505 -12.519 1.00 90.12 195 ASP A O 1
ATOM 1437 N N . ALA A 1 196 ? 33.937 20.668 -10.858 1.00 90.00 196 ALA A N 1
ATOM 1438 C CA . ALA A 1 196 ? 33.148 19.476 -11.149 1.00 90.00 196 ALA A CA 1
ATOM 1439 C C . ALA A 1 196 ? 31.788 19.538 -10.431 1.00 90.00 196 ALA A C 1
ATOM 1441 O O . ALA A 1 196 ? 31.631 20.203 -9.399 1.00 90.00 196 ALA A O 1
ATOM 1442 N N . ALA A 1 197 ? 30.820 18.765 -10.921 1.00 89.94 197 ALA A N 1
ATOM 1443 C CA . ALA A 1 197 ? 29.511 18.597 -10.301 1.00 89.94 197 ALA A CA 1
ATOM 1444 C C . ALA A 1 197 ? 29.200 17.117 -10.023 1.00 89.94 197 ALA A C 1
ATOM 1446 O O . ALA A 1 197 ? 29.618 16.228 -10.763 1.00 89.94 197 ALA A O 1
ATOM 1447 N N . VAL A 1 198 ? 28.429 16.842 -8.966 1.00 88.31 198 VAL A N 1
ATOM 1448 C CA . VAL A 1 198 ? 27.821 15.521 -8.728 1.00 88.31 198 VAL A CA 1
ATOM 1449 C C . VAL A 1 198 ? 26.337 15.653 -8.394 1.00 88.31 198 VAL A C 1
ATOM 1451 O O . VAL A 1 198 ? 25.954 16.423 -7.510 1.00 88.31 198 VAL A O 1
ATOM 1454 N N . GLN A 1 199 ? 25.488 14.890 -9.084 1.00 88.25 199 GLN A N 1
ATOM 1455 C CA . GLN A 1 199 ? 24.052 14.844 -8.806 1.00 88.25 199 GLN A CA 1
ATOM 1456 C C . GLN A 1 199 ? 23.768 13.932 -7.602 1.00 88.25 199 GLN A C 1
ATOM 1458 O O . GLN A 1 199 ? 24.276 12.813 -7.520 1.00 88.25 199 GLN A O 1
ATOM 1463 N N . CYS A 1 200 ? 22.944 14.388 -6.656 1.00 84.56 200 CYS A N 1
ATOM 1464 C CA . CYS A 1 200 ? 22.501 13.555 -5.539 1.00 84.56 200 CYS A CA 1
ATOM 1465 C C . CYS A 1 200 ? 21.452 12.528 -5.997 1.00 84.56 200 CYS A C 1
ATOM 1467 O O . CYS A 1 200 ? 20.385 12.908 -6.482 1.00 84.56 200 CYS A O 1
ATOM 1469 N N . THR A 1 201 ? 21.685 11.233 -5.768 1.00 81.38 201 THR A N 1
ATOM 1470 C CA . THR A 1 201 ? 20.763 10.163 -6.196 1.00 81.38 201 THR A CA 1
ATOM 1471 C C . THR A 1 201 ? 19.405 10.207 -5.482 1.00 81.38 201 THR A C 1
ATOM 1473 O O . THR A 1 201 ? 18.406 9.783 -6.061 1.00 81.38 201 THR A O 1
ATOM 1476 N N . LEU A 1 202 ? 19.337 10.784 -4.272 1.00 76.88 202 LEU A N 1
ATOM 1477 C CA . LEU A 1 202 ? 18.105 10.896 -3.475 1.00 76.88 202 LEU A CA 1
ATOM 1478 C C . LEU A 1 202 ? 17.223 12.101 -3.840 1.00 76.88 202 LEU A C 1
ATOM 1480 O O . LEU A 1 202 ? 16.004 11.971 -3.875 1.00 76.88 202 LEU A O 1
ATOM 1484 N N . CYS A 1 203 ? 17.814 13.280 -4.062 1.00 80.50 203 CYS A N 1
ATOM 1485 C CA . CYS A 1 203 ? 17.063 14.532 -4.258 1.00 80.50 203 CYS A CA 1
ATOM 1486 C C . CYS A 1 203 ? 17.293 15.210 -5.615 1.00 80.50 203 CYS A C 1
ATOM 1488 O O . CYS A 1 203 ? 16.752 16.289 -5.840 1.00 80.50 203 CYS A O 1
ATOM 1490 N N . ARG A 1 204 ? 18.092 14.600 -6.500 1.00 82.38 204 ARG A N 1
ATOM 1491 C CA . ARG A 1 204 ? 18.394 15.021 -7.883 1.00 82.38 204 ARG A CA 1
ATOM 1492 C C . ARG A 1 204 ? 19.050 16.384 -8.079 1.00 82.38 204 ARG A C 1
ATOM 1494 O O . ARG A 1 204 ? 19.501 16.670 -9.175 1.00 82.38 204 ARG A O 1
ATOM 1501 N N . ARG A 1 205 ? 19.219 17.163 -7.017 1.00 83.75 205 ARG A N 1
ATOM 1502 C CA . ARG A 1 205 ? 19.975 18.414 -7.035 1.00 83.75 205 ARG A CA 1
ATOM 1503 C C . ARG A 1 205 ? 21.480 18.175 -7.156 1.00 83.75 205 ARG A C 1
ATOM 1505 O O . ARG A 1 205 ? 22.022 17.228 -6.570 1.00 83.75 205 ARG A O 1
ATOM 1512 N N . TRP A 1 206 ? 22.142 19.058 -7.894 1.00 84.94 206 TRP A N 1
ATOM 1513 C CA . TRP A 1 206 ? 23.586 19.049 -8.110 1.00 84.94 206 TRP A CA 1
ATOM 1514 C C . TRP A 1 206 ? 24.348 19.651 -6.926 1.00 84.94 206 TRP A C 1
ATOM 1516 O O . TRP A 1 206 ? 23.867 20.551 -6.235 1.00 84.94 206 TRP A O 1
ATOM 1526 N N . ARG A 1 207 ? 25.570 19.161 -6.704 1.00 86.81 207 ARG A N 1
ATOM 1527 C CA . ARG A 1 207 ? 26.544 19.723 -5.765 1.00 86.81 207 ARG A CA 1
ATOM 1528 C C . ARG A 1 207 ? 27.843 20.070 -6.514 1.00 86.81 207 ARG A C 1
ATOM 1530 O O . ARG A 1 207 ? 28.420 19.151 -7.099 1.00 86.81 207 ARG A O 1
ATOM 1537 N N . PRO A 1 208 ? 28.365 21.309 -6.410 1.00 89.00 208 PRO A N 1
ATOM 1538 C CA . PRO A 1 208 ? 29.738 21.611 -6.802 1.00 89.00 208 PRO A CA 1
ATOM 1539 C C . PRO A 1 208 ? 30.750 20.919 -5.884 1.00 89.00 208 PRO A C 1
ATOM 1541 O O . PRO A 1 208 ? 30.563 20.822 -4.663 1.00 89.00 208 PRO A O 1
ATOM 1544 N N . CYS A 1 209 ? 31.839 20.442 -6.476 1.00 87.75 209 CYS A N 1
ATOM 1545 C CA . CYS A 1 209 ? 32.968 19.836 -5.779 1.00 87.75 209 CYS A CA 1
ATOM 1546 C C . CYS A 1 209 ? 34.234 19.902 -6.645 1.00 87.75 209 CYS A C 1
ATOM 1548 O O . CYS A 1 209 ? 34.169 20.199 -7.834 1.00 87.75 209 CYS A O 1
ATOM 1550 N N . SER A 1 210 ? 35.393 19.605 -6.063 1.00 89.88 210 SER A N 1
ATOM 1551 C CA . SER A 1 210 ? 36.617 19.418 -6.850 1.00 89.88 210 SER A CA 1
ATOM 1552 C C . SER A 1 210 ? 36.577 18.101 -7.642 1.00 89.88 210 SER A C 1
ATOM 1554 O O . SER A 1 210 ? 35.984 17.120 -7.192 1.00 89.88 210 SER A O 1
ATOM 1556 N N . VAL A 1 211 ? 37.289 18.010 -8.773 1.00 89.75 211 VAL A N 1
ATOM 1557 C CA . VAL A 1 211 ? 37.422 16.761 -9.567 1.00 89.75 211 VAL A CA 1
ATOM 1558 C C . VAL A 1 211 ? 37.883 15.567 -8.702 1.00 89.75 211 VAL A C 1
ATOM 1560 O O . VAL A 1 211 ? 37.437 14.432 -8.877 1.00 89.75 211 VAL A O 1
ATOM 1563 N N . VAL A 1 212 ? 38.743 15.829 -7.710 1.00 89.62 212 VAL A N 1
ATOM 1564 C CA . VAL A 1 212 ? 39.278 14.830 -6.764 1.00 89.62 212 VAL A CA 1
ATOM 1565 C C . VAL A 1 212 ? 38.238 14.378 -5.726 1.00 89.62 212 VAL A C 1
ATOM 1567 O O . VAL A 1 212 ? 38.341 13.270 -5.194 1.00 89.62 212 VAL A O 1
ATOM 1570 N N . GLU A 1 213 ? 37.238 15.203 -5.416 1.00 84.88 213 GLU A N 1
ATOM 1571 C CA . GLU A 1 213 ? 36.061 14.789 -4.648 1.00 84.88 213 GLU A CA 1
ATOM 1572 C C . GLU A 1 213 ? 35.042 14.069 -5.527 1.00 84.88 213 GLU A C 1
ATOM 1574 O O . GLU A 1 213 ? 34.532 13.040 -5.094 1.00 84.88 213 GLU A O 1
ATOM 1579 N N . ALA A 1 214 ? 34.779 14.553 -6.746 1.00 87.06 214 ALA A N 1
ATOM 1580 C CA . ALA A 1 214 ? 33.807 13.958 -7.662 1.00 87.06 214 ALA A CA 1
ATOM 1581 C C . ALA A 1 214 ? 34.048 12.449 -7.820 1.00 87.06 214 ALA A C 1
ATOM 1583 O O . ALA A 1 214 ? 33.156 11.657 -7.531 1.00 87.06 214 ALA A O 1
ATOM 1584 N N . ALA A 1 215 ? 35.289 12.041 -8.113 1.00 85.75 215 ALA A N 1
ATOM 1585 C CA . ALA A 1 215 ? 35.679 10.631 -8.220 1.00 85.75 215 ALA A CA 1
ATOM 1586 C C . ALA A 1 215 ? 35.450 9.802 -6.933 1.00 85.75 215 ALA A C 1
ATOM 1588 O O . ALA A 1 215 ? 35.189 8.603 -7.007 1.00 85.75 215 ALA A O 1
ATOM 1589 N N . LYS A 1 216 ? 35.519 10.421 -5.745 1.00 83.94 216 LYS A N 1
ATOM 1590 C CA . LYS A 1 216 ? 35.238 9.762 -4.451 1.00 83.94 216 LYS A CA 1
ATOM 1591 C C . LYS A 1 216 ? 33.742 9.684 -4.142 1.00 83.94 216 LYS A C 1
ATOM 1593 O O . LYS A 1 216 ? 33.333 8.815 -3.381 1.00 83.94 216 LYS A O 1
ATOM 1598 N N . LEU A 1 217 ? 32.947 10.607 -4.685 1.00 81.88 217 LEU A N 1
ATOM 1599 C CA . LEU A 1 217 ? 31.500 10.694 -4.474 1.00 81.88 217 LEU A CA 1
ATOM 1600 C C . LEU A 1 217 ? 30.712 9.873 -5.509 1.00 81.88 217 LEU A C 1
ATOM 1602 O O . LEU A 1 217 ? 29.628 9.394 -5.190 1.00 81.88 217 LEU A O 1
ATOM 1606 N N . THR A 1 218 ? 31.254 9.672 -6.715 1.00 80.62 218 THR A N 1
ATOM 1607 C CA . THR A 1 218 ? 30.679 8.795 -7.752 1.00 80.62 218 THR A CA 1
ATOM 1608 C C . THR A 1 218 ? 31.191 7.357 -7.673 1.00 80.62 218 THR A C 1
ATOM 1610 O O . THR A 1 218 ? 30.445 6.442 -7.999 1.00 80.62 218 THR A O 1
ATOM 1613 N N . GLY A 1 219 ? 32.415 7.127 -7.182 1.00 71.31 219 GLY A N 1
ATOM 1614 C CA . GLY A 1 219 ? 33.022 5.796 -7.023 1.00 71.31 219 GLY A CA 1
ATOM 1615 C C . GLY A 1 219 ? 32.442 4.919 -5.900 1.00 71.31 219 GLY A C 1
ATOM 1616 O O . GLY A 1 219 ? 33.091 3.963 -5.482 1.00 71.31 219 GLY A O 1
ATOM 1617 N N . VAL A 1 220 ? 31.256 5.247 -5.382 1.00 70.44 220 VAL A N 1
ATOM 1618 C CA . VAL A 1 220 ? 30.533 4.478 -4.356 1.00 70.44 220 VAL A CA 1
ATOM 1619 C C . VAL A 1 220 ? 29.398 3.711 -5.034 1.00 70.44 220 VAL A C 1
ATOM 1621 O O . VAL A 1 220 ? 28.693 4.287 -5.855 1.00 70.44 220 VAL A O 1
ATOM 1624 N N . GLU A 1 221 ? 29.157 2.450 -4.662 1.00 69.19 221 GLU A N 1
ATOM 1625 C CA . GLU A 1 221 ? 28.173 1.564 -5.327 1.00 69.19 221 GLU A CA 1
ATOM 1626 C C . GLU A 1 221 ? 26.746 2.145 -5.442 1.00 69.19 221 GLU A C 1
ATOM 1628 O O . GLU A 1 221 ? 26.002 1.774 -6.344 1.00 69.19 221 GLU A O 1
ATOM 1633 N N . ASN A 1 222 ? 26.368 3.072 -4.553 1.00 69.69 222 ASN A N 1
ATOM 1634 C CA . ASN A 1 222 ? 25.043 3.709 -4.504 1.00 69.69 222 ASN A CA 1
ATOM 1635 C C . ASN A 1 222 ? 25.046 5.183 -4.983 1.00 69.69 222 ASN A C 1
ATOM 1637 O O . ASN A 1 222 ? 24.067 5.913 -4.783 1.00 69.69 222 ASN A O 1
ATOM 1641 N N . GLY A 1 223 ? 26.152 5.635 -5.586 1.00 79.25 223 GLY A N 1
ATOM 1642 C CA . GLY A 1 223 ? 26.382 7.016 -6.013 1.00 79.25 223 GLY A CA 1
ATOM 1643 C C . GLY A 1 223 ? 26.449 8.029 -4.862 1.00 79.25 223 GLY A C 1
ATOM 1644 O O . GLY A 1 223 ? 26.525 7.677 -3.682 1.00 79.25 223 GLY A O 1
ATOM 1645 N N . PHE A 1 224 ? 26.400 9.318 -5.208 1.00 82.75 224 PHE A N 1
ATOM 1646 C CA . PHE A 1 224 ? 26.421 10.398 -4.223 1.00 82.75 224 PHE A CA 1
ATOM 1647 C C . PHE A 1 224 ? 25.052 10.580 -3.550 1.00 82.75 224 PHE A C 1
ATOM 1649 O O . PHE A 1 224 ? 24.048 10.831 -4.213 1.00 82.75 224 PHE A O 1
ATOM 1656 N N . GLN A 1 225 ? 25.026 10.550 -2.216 1.00 81.44 225 GLN A N 1
ATOM 1657 C CA . GLN A 1 225 ? 23.862 10.900 -1.396 1.00 81.44 225 GLN A CA 1
ATOM 1658 C C . GLN A 1 225 ? 24.229 12.065 -0.467 1.00 81.44 225 GLN A C 1
ATOM 1660 O O . GLN A 1 225 ? 25.226 11.982 0.249 1.00 81.44 225 GLN A O 1
ATOM 1665 N N . CYS A 1 226 ? 23.452 13.157 -0.463 1.00 72.31 226 CYS A N 1
ATOM 1666 C CA . CYS A 1 226 ? 23.759 14.343 0.348 1.00 72.31 226 CYS A CA 1
ATOM 1667 C C . CYS A 1 226 ? 23.395 14.141 1.842 1.00 72.31 226 CYS A C 1
ATOM 1669 O O . CYS A 1 226 ? 22.214 14.013 2.163 1.00 72.31 226 CYS A O 1
ATOM 1671 N N . PRO A 1 227 ? 24.357 14.181 2.792 1.00 59.56 227 PRO A N 1
ATOM 1672 C CA . PRO A 1 227 ? 24.109 13.866 4.202 1.00 59.56 227 PRO A CA 1
ATOM 1673 C C . PRO A 1 227 ? 24.106 15.122 5.101 1.00 59.56 227 PRO A C 1
ATOM 1675 O O . PRO A 1 227 ? 24.533 15.061 6.251 1.00 59.56 227 PRO A O 1
ATOM 1678 N N . LEU A 1 228 ? 23.671 16.276 4.571 1.00 53.78 228 LEU A N 1
ATOM 1679 C CA . LEU A 1 228 ? 23.702 17.596 5.236 1.00 53.78 228 LEU A CA 1
ATOM 1680 C C . LEU A 1 228 ? 25.109 18.054 5.700 1.00 53.78 228 LEU A C 1
ATOM 1682 O O . LEU A 1 228 ? 25.314 18.369 6.873 1.00 53.78 228 LEU A O 1
ATOM 1686 N N . LEU A 1 229 ? 26.072 18.155 4.771 1.00 48.69 229 LEU A N 1
ATOM 1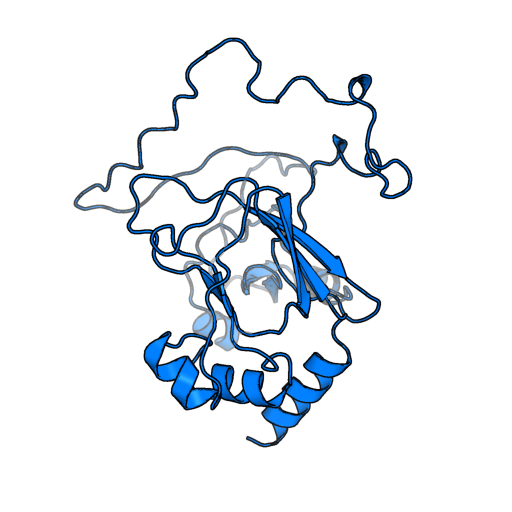687 C CA . LEU A 1 229 ? 27.419 18.697 5.029 1.00 48.69 229 LEU A CA 1
ATOM 1688 C C . LEU A 1 229 ? 27.877 19.702 3.956 1.00 48.69 229 LEU A C 1
ATOM 1690 O O . LEU A 1 229 ? 27.737 19.442 2.764 1.00 48.69 229 LEU A O 1
ATOM 1694 N N . GLY A 1 230 ? 28.479 20.816 4.394 1.00 54.22 230 GLY A N 1
ATOM 1695 C CA . GLY A 1 230 ? 29.109 21.842 3.548 1.00 54.22 230 GLY A CA 1
ATOM 1696 C C . GLY A 1 230 ? 28.108 22.673 2.742 1.00 54.22 230 GLY A C 1
ATOM 1697 O O . GLY A 1 230 ? 27.679 23.737 3.188 1.00 54.22 230 GLY A O 1
ATOM 1698 N N . HIS A 1 231 ? 27.723 22.148 1.580 1.00 58.06 231 HIS A N 1
ATOM 1699 C CA . HIS A 1 231 ? 26.651 22.672 0.738 1.00 58.06 231 HIS A CA 1
ATOM 1700 C C . HIS A 1 231 ? 25.438 21.760 0.900 1.00 58.06 231 HIS A C 1
ATOM 1702 O O . HIS A 1 231 ? 25.477 20.569 0.581 1.00 58.06 231 HIS A O 1
ATOM 1708 N N . SER A 1 232 ? 24.358 22.304 1.450 1.00 56.59 232 SER A N 1
ATOM 1709 C CA . SER A 1 232 ? 23.128 21.545 1.612 1.00 56.59 232 SER A CA 1
ATOM 1710 C C . SER A 1 232 ? 22.415 21.480 0.273 1.00 56.59 232 SER A C 1
ATOM 1712 O O . SER A 1 232 ? 22.039 22.507 -0.276 1.00 56.59 232 SER A O 1
ATOM 1714 N N . CYS A 1 233 ? 22.109 20.273 -0.189 1.00 61.88 233 CYS A N 1
ATOM 1715 C CA . CYS A 1 233 ? 21.200 20.046 -1.312 1.00 61.88 233 CYS A CA 1
ATOM 1716 C C . CYS A 1 233 ? 19.801 20.680 -1.103 1.00 61.88 233 CYS A C 1
ATOM 1718 O O . CYS A 1 233 ? 19.030 20.793 -2.047 1.00 61.88 233 CYS A O 1
ATOM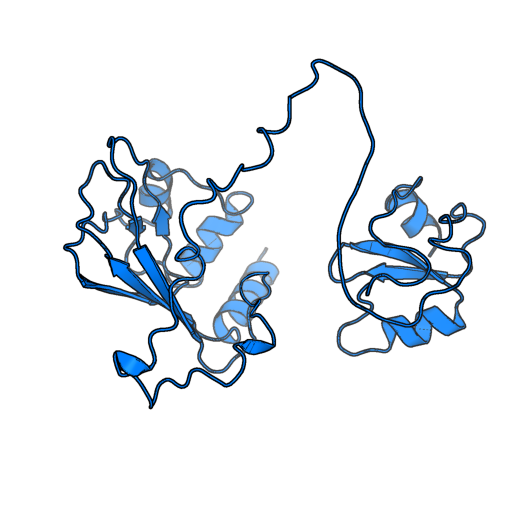 1720 N N . MET A 1 234 ? 19.457 21.131 0.111 1.00 59.72 234 MET A N 1
ATOM 1721 C CA . MET A 1 234 ? 18.237 21.907 0.377 1.00 59.72 234 MET A CA 1
ATOM 1722 C C . MET A 1 234 ? 18.359 23.398 0.005 1.00 59.72 234 MET A C 1
ATOM 1724 O O . MET A 1 234 ? 17.329 24.050 -0.135 1.00 59.72 234 MET A O 1
ATOM 1728 N N . GLN A 1 235 ? 19.572 23.943 -0.166 1.00 69.19 235 GLN A N 1
ATOM 1729 C CA . GLN A 1 235 ? 19.776 25.306 -0.677 1.00 69.19 235 GLN A CA 1
ATOM 1730 C C . GLN A 1 235 ? 19.209 25.422 -2.095 1.00 69.19 235 GLN A C 1
ATOM 1732 O O . GLN A 1 235 ? 19.216 24.454 -2.857 1.00 69.19 235 GLN A O 1
ATOM 1737 N N . GLU A 1 236 ? 18.707 26.601 -2.448 1.00 72.81 236 GLU A N 1
ATOM 1738 C CA . GLU A 1 236 ? 18.251 26.862 -3.809 1.00 72.81 236 GLU A CA 1
ATOM 1739 C C . GLU A 1 236 ? 19.436 26.915 -4.774 1.00 72.81 236 GLU A C 1
ATOM 1741 O O . GLU A 1 236 ? 20.462 27.546 -4.504 1.00 72.81 236 GLU A O 1
ATOM 1746 N N . GLN A 1 237 ? 19.283 26.242 -5.910 1.00 73.44 237 GLN A N 1
ATOM 1747 C CA . GLN A 1 237 ? 20.194 26.369 -7.035 1.00 73.44 237 GLN A CA 1
ATOM 1748 C C . GLN A 1 237 ? 19.761 27.597 -7.836 1.00 73.44 237 GLN A C 1
ATOM 1750 O O . GLN A 1 237 ? 18.683 27.607 -8.421 1.00 73.44 237 GLN A O 1
ATOM 1755 N N . GLY A 1 238 ? 20.601 28.633 -7.873 1.00 79.44 238 GLY A N 1
ATOM 1756 C CA . GLY A 1 238 ? 20.399 29.814 -8.727 1.00 79.44 238 GLY A CA 1
ATOM 1757 C C . GLY A 1 238 ? 20.735 29.559 -10.202 1.00 79.44 238 GLY A C 1
ATOM 1758 O O . GLY A 1 238 ? 21.309 30.429 -10.846 1.00 79.44 238 GLY A O 1
ATOM 1759 N N . CYS A 1 239 ? 20.487 28.337 -10.671 1.00 80.75 239 CYS A N 1
ATOM 1760 C CA . CYS A 1 239 ? 20.826 27.779 -11.977 1.00 80.75 239 CYS A CA 1
ATOM 1761 C C . CYS A 1 239 ? 19.913 26.575 -12.248 1.00 80.75 239 CYS A C 1
ATOM 1763 O O . CYS A 1 239 ? 19.484 25.882 -11.321 1.00 80.75 239 CYS A O 1
ATOM 1765 N N . THR A 1 240 ? 19.610 26.353 -13.519 1.00 84.38 240 THR A N 1
ATOM 1766 C CA . THR A 1 240 ? 18.815 25.233 -14.032 1.00 84.38 240 THR A CA 1
ATOM 1767 C C . THR A 1 240 ? 19.680 23.998 -14.288 1.00 84.38 240 THR A C 1
ATOM 1769 O O . THR A 1 240 ? 20.902 24.101 -14.379 1.00 84.38 240 THR A O 1
ATOM 1772 N N . ASP A 1 241 ? 19.053 22.826 -14.425 1.00 79.62 241 ASP A N 1
ATOM 1773 C CA . ASP A 1 241 ? 19.774 21.609 -14.823 1.00 79.62 241 ASP A CA 1
ATOM 1774 C C . ASP A 1 241 ? 20.366 21.754 -16.242 1.00 79.62 241 ASP A C 1
ATOM 1776 O O . ASP A 1 241 ? 21.524 21.404 -16.444 1.00 79.62 241 ASP A O 1
ATOM 1780 N N . ASP A 1 242 ? 19.646 22.392 -17.179 1.00 80.88 242 ASP A N 1
ATOM 1781 C CA . ASP A 1 242 ? 20.131 22.686 -18.543 1.00 80.88 242 ASP A CA 1
ATOM 1782 C C . ASP A 1 242 ? 21.427 23.532 -18.552 1.00 80.88 242 ASP A C 1
ATOM 1784 O O . ASP A 1 242 ? 22.298 23.333 -19.397 1.00 80.88 242 ASP A O 1
ATOM 1788 N N . GLU A 1 243 ? 21.583 24.475 -17.614 1.00 81.25 243 GLU A N 1
ATOM 1789 C CA . GLU A 1 243 ? 22.800 25.296 -17.470 1.00 81.25 243 GLU A CA 1
ATOM 1790 C C . GLU A 1 243 ? 23.990 24.523 -16.875 1.00 81.25 243 GLU A C 1
ATOM 1792 O O . GLU A 1 243 ? 25.132 24.959 -17.024 1.00 81.25 243 GLU A O 1
ATOM 1797 N N . ILE A 1 244 ? 23.739 23.397 -16.201 1.00 81.88 244 ILE A N 1
ATOM 1798 C CA . ILE A 1 244 ? 24.764 22.536 -15.594 1.00 81.88 244 ILE A CA 1
ATOM 1799 C C . ILE A 1 244 ? 25.179 21.444 -16.589 1.00 81.88 244 ILE A C 1
ATOM 1801 O O . ILE A 1 244 ? 26.372 21.259 -16.821 1.00 81.88 244 ILE A O 1
ATOM 1805 N N . ASP A 1 245 ? 24.213 20.800 -17.250 1.00 78.38 245 ASP A N 1
ATOM 1806 C CA . ASP A 1 245 ? 24.434 19.814 -18.320 1.00 78.38 245 ASP A CA 1
ATOM 1807 C C . ASP A 1 245 ? 25.102 20.444 -19.566 1.00 78.38 245 ASP A C 1
ATOM 1809 O O . ASP A 1 245 ? 25.712 19.751 -20.378 1.00 78.38 245 ASP A O 1
ATOM 1813 N N . ALA A 1 246 ? 25.046 21.773 -19.721 1.00 80.44 246 ALA A N 1
ATOM 1814 C CA . ALA A 1 246 ? 25.800 22.507 -20.741 1.00 80.44 246 ALA A CA 1
ATOM 1815 C C . ALA A 1 246 ? 27.307 22.673 -20.429 1.00 80.44 246 ALA A C 1
ATOM 1817 O O . ALA A 1 246 ? 28.039 23.206 -21.269 1.00 80.44 246 ALA A O 1
ATOM 1818 N N . LEU A 1 247 ? 27.775 22.264 -19.241 1.00 78.44 247 LEU A N 1
ATOM 1819 C CA . LEU A 1 247 ? 29.145 22.483 -18.754 1.00 78.44 247 LEU A CA 1
ATOM 1820 C C . LEU A 1 247 ? 29.924 21.199 -18.398 1.00 78.44 247 LEU A C 1
ATOM 1822 O O . LEU A 1 247 ? 31.146 21.295 -18.253 1.00 78.44 247 LEU A O 1
ATOM 1826 N N . PHE A 1 248 ? 29.272 20.033 -18.274 1.00 79.12 248 PHE A N 1
ATOM 1827 C CA . PHE A 1 248 ? 29.878 18.779 -17.785 1.00 79.12 248 PHE A CA 1
ATOM 1828 C C . PHE A 1 248 ? 29.523 17.542 -18.626 1.00 79.12 248 PHE A C 1
ATOM 1830 O O . PHE A 1 248 ? 30.465 16.763 -18.905 1.00 79.12 248 PHE A O 1
#

Sequence (248 aa):
PEDIGNIIRAVATDTALIFTSLVALQDVEPDMGPTHVWPATHTVGHHATLWGKGGGKISVEDADKSFGVAHRQMTLSKGDLVLYDSRVMHCGGANTSEKQRSVLCISCMGPGIRPDGSTWTMLSSLRNQLSLNKLPLPESSACAPANSASCEEVELPPPPQRKAGAADDAVGKSSAAAARDPDGPKRIPPVSEWDAAVQCTLCRRWRPCSVVEAAKLTGVENGFQCPLLGHSCMQEQGCTDDEIDALF

InterPro domains:
  IPR008775 Phytanoyl-CoA dioxygenase-like [PF05721] (18-102)
  IPR051961 Fungal Secondary Metabolite Dioxygenase [PTHR37563] (18-107)

Secondary structure (DSSP, 8-state):
-HHHHHHHHHHHHHBPPEEEEEEESS-B-TTB-PEEE-TTTTSHHHHHHHHTTTSS---HHHHHHHHTS--EEE-B-TT-EEEEETTS-EEEPPB-SSS---EEEEEEE-SSBPPP-STT---TTTTTT--GGGPSPPGGG-PPPTT-S------PPPP----SS------------SPPPTT-SPPPPPGGG-SEEEE-TTT--EEEE-HHHHHHHHSSTT-----S-SS-TTS--SS-HHHHHTT-

Radius of gyration: 24.15 Å; Cα contacts (8 Å, |Δi|>4): 282; chains: 1; bounding box: 59×52×58 Å

Nearest PDB structures (foldseek):
  5nch-assembly1_B  TM=7.761E-01  e=1.824E-02  Streptomyces muensis
  5t22-assembly1_A  TM=5.219E-01  e=8.564E-01  Hapalosiphon welwitschii UTEX B 1830
  5iqu-assembly1_A  TM=5.501E-01  e=1.610E+00  Hapalosiphon welwitschii UTEX B 1830
  2erf-assembly1_A  TM=3.652E-01  e=2.072E+00  Homo sapiens

Foldseek 3Di:
DVVVLVVLVVCLVQEWWKKKKKAFQAFADPQQQFKKFFPPCLDSVNVCLQVVVPHRDDDLVVSCVSVVTRIDGPGDHHGDIDMDGPSTDIDGGDRRDPDHGDIDMDMDTGDGHYDDDPPDDDDPVCPPPDDPVCPPPPPVPPDDPPPPPPDPPPPDPPDPPPPPDDDDDDDDDDDDDDDADPVPADDQDPLVPACDWFAAPPLRAIDGDHPVVQCVQQVDPSHHHAPPHRHHSPDDDPDDPVRNVVPD

pLDDT: mean 77.56, std 17.55, range [35.12, 98.38]

Mean predicted aligned error: 17.04 Å

Organism: NCBI:txid89044